Protein AF-A0A8T1UK34-F1 (afdb_monomer_lite)

Secondary structure (DSSP, 8-state):
-HHHHTTT-HHHHHHHHHHS---B-HHHHHHHHHTT-HHHHHHHHHTB-S---THHHHHHHHTT-HHHHHHHHTSHHHHHHHHHHHHHHHHHHHHHHHHHHHHHHHHHHHHHHHHHHHHHHHHSPPPPHHHHHHHHHHHHHHHHHHHHHHHHHHHHHHHHHHHHHHHHHHHHHHHHHHHHHHHHHHHHHHHHHHHHHHHHHHHHHHHHHTT--

InterPro domains:
  IPR002110 Ankyrin repeat [PF12796] (2-76)
  IPR052050 Secreted Effector and Ankyrin Repeat [PTHR46586] (2-82)

Structure (mmCIF, N/CA/C/O backbone):
data_AF-A0A8T1UK34-F1
#
_entry.id   AF-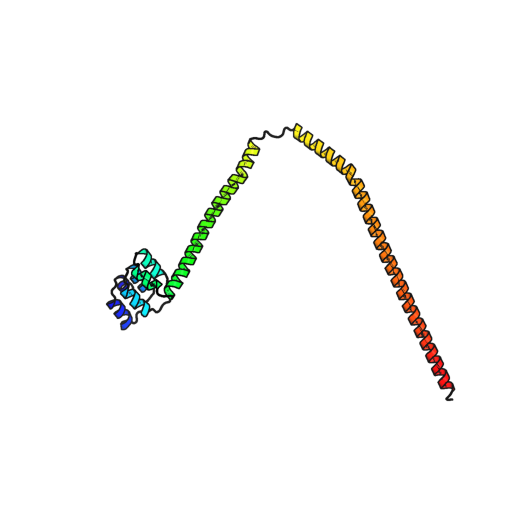A0A8T1UK34-F1
#
loop_
_atom_site.group_PDB
_atom_site.id
_atom_site.type_symbol
_atom_site.label_atom_id
_atom_site.label_alt_id
_atom_site.label_comp_id
_atom_site.label_asym_id
_atom_site.label_entity_id
_atom_site.label_seq_id
_atom_site.pdbx_PDB_ins_code
_atom_site.Cartn_x
_atom_site.Cartn_y
_atom_site.Cartn_z
_atom_site.occupancy
_atom_site.B_iso_or_equiv
_atom_site.auth_seq_id
_atom_site.auth_comp_id
_atom_site.auth_asym_id
_atom_site.auth_atom_id
_atom_site.pdbx_PDB_model_num
ATOM 1 N N . MET A 1 1 ? 25.641 -4.324 -22.854 1.00 88.38 1 MET A N 1
ATOM 2 C CA . MET A 1 1 ? 24.166 -4.358 -22.928 1.00 88.38 1 MET A CA 1
ATOM 3 C C . MET A 1 1 ? 23.498 -2.997 -22.712 1.00 88.38 1 MET A C 1
ATOM 5 O O . MET A 1 1 ? 22.991 -2.441 -23.675 1.00 88.38 1 MET A O 1
ATOM 9 N N . ILE A 1 2 ? 23.531 -2.425 -21.500 1.00 91.25 2 ILE A N 1
ATOM 10 C CA . ILE A 1 2 ? 22.705 -1.256 -21.112 1.00 91.25 2 ILE A CA 1
ATOM 11 C C . ILE A 1 2 ? 22.870 -0.046 -22.049 1.00 91.25 2 ILE A C 1
ATOM 13 O O . ILE A 1 2 ? 21.881 0.474 -22.548 1.00 91.25 2 ILE A O 1
ATOM 17 N N . ASN A 1 3 ? 24.107 0.360 -22.361 1.00 93.62 3 ASN A N 1
ATOM 18 C CA . ASN A 1 3 ? 24.359 1.500 -23.258 1.00 93.62 3 ASN A CA 1
ATOM 19 C C . ASN A 1 3 ? 23.855 1.275 -24.692 1.00 93.62 3 ASN A C 1
ATOM 21 O O . ASN A 1 3 ? 23.502 2.230 -25.371 1.00 93.62 3 ASN A O 1
ATOM 25 N N . ALA A 1 4 ? 23.857 0.031 -25.177 1.00 93.94 4 ALA A N 1
ATOM 26 C CA . ALA A 1 4 ? 23.310 -0.284 -26.496 1.00 93.94 4 ALA A CA 1
ATOM 27 C C . ALA A 1 4 ? 21.776 -0.249 -26.457 1.00 93.94 4 ALA A C 1
ATOM 29 O O . ALA A 1 4 ? 21.145 0.284 -27.368 1.00 93.94 4 ALA A O 1
ATOM 30 N N . ALA A 1 5 ? 21.194 -0.750 -25.364 1.00 93.94 5 ALA A N 1
ATOM 31 C CA . ALA A 1 5 ? 19.757 -0.769 -25.148 1.00 93.94 5 ALA A CA 1
ATOM 32 C C . ALA A 1 5 ? 19.165 0.646 -24.998 1.00 93.94 5 ALA A C 1
ATOM 34 O O . ALA A 1 5 ? 18.170 0.963 -25.644 1.00 93.94 5 ALA A O 1
ATOM 35 N N . SER A 1 6 ? 19.835 1.532 -24.254 1.00 94.62 6 SER A N 1
ATOM 36 C CA . SER A 1 6 ? 19.426 2.935 -24.075 1.00 94.62 6 SER A CA 1
ATOM 37 C C . SER A 1 6 ? 19.552 3.796 -25.332 1.00 94.62 6 SER A C 1
ATOM 39 O O . SER A 1 6 ? 18.983 4.879 -25.390 1.00 94.62 6 SER A O 1
ATOM 41 N N . LYS A 1 7 ? 20.314 3.339 -26.333 1.00 95.50 7 LYS A N 1
ATOM 42 C CA . LYS A 1 7 ? 20.451 4.000 -27.641 1.00 95.50 7 LYS A CA 1
ATOM 43 C C . LYS A 1 7 ? 19.588 3.371 -28.732 1.00 95.50 7 LYS A C 1
ATOM 45 O O . LYS A 1 7 ? 19.596 3.863 -29.857 1.00 95.50 7 LYS A O 1
ATOM 50 N N . GLY A 1 8 ? 18.879 2.283 -28.429 1.00 94.50 8 GLY A N 1
ATOM 51 C CA . GLY A 1 8 ? 18.012 1.612 -29.394 1.00 94.50 8 GLY A CA 1
ATOM 52 C C . GLY A 1 8 ? 18.764 0.761 -30.417 1.00 94.50 8 GLY A C 1
ATOM 53 O O . GLY A 1 8 ? 18.199 0.410 -31.450 1.00 94.50 8 GLY A O 1
ATOM 54 N N . TYR A 1 9 ? 20.032 0.426 -30.160 1.00 96.44 9 TYR A N 1
ATOM 55 C CA . TYR A 1 9 ? 20.862 -0.359 -31.075 1.00 96.44 9 TYR A CA 1
ATOM 56 C C . TYR A 1 9 ? 20.531 -1.851 -30.979 1.00 96.44 9 TYR A C 1
ATOM 58 O O . TYR A 1 9 ? 21.283 -2.629 -30.388 1.00 96.44 9 TYR A O 1
ATOM 66 N N . LEU A 1 10 ? 19.399 -2.240 -31.572 1.00 95.25 10 LEU A N 1
ATOM 67 C CA . LEU A 1 10 ? 18.898 -3.616 -31.579 1.00 95.25 10 LEU A CA 1
ATOM 68 C C . LEU A 1 10 ? 19.951 -4.613 -32.078 1.00 95.25 10 LEU A C 1
ATOM 70 O O . LEU A 1 10 ? 20.203 -5.599 -31.399 1.00 95.25 10 LEU A O 1
ATOM 74 N N . ASP A 1 11 ? 20.628 -4.321 -33.187 1.00 95.00 11 ASP A N 1
ATOM 75 C CA . ASP A 1 11 ? 21.623 -5.223 -33.786 1.00 95.00 11 ASP A CA 1
ATOM 76 C C . ASP A 1 11 ? 22.781 -5.531 -32.823 1.00 95.00 11 ASP A C 1
ATOM 78 O O . ASP A 1 11 ? 23.247 -6.665 -32.713 1.00 95.00 11 ASP A O 1
ATOM 82 N N . VAL A 1 12 ? 23.219 -4.521 -32.063 1.00 94.25 12 VAL A N 1
ATOM 83 C CA . VAL A 1 12 ? 24.270 -4.673 -31.048 1.00 94.25 12 VAL A CA 1
ATOM 84 C C . VAL A 1 12 ? 23.747 -5.477 -29.859 1.00 94.25 12 VAL A C 1
ATOM 86 O O . VAL A 1 12 ? 24.461 -6.327 -29.335 1.00 94.25 12 VAL A O 1
ATOM 89 N N . VAL A 1 13 ? 22.502 -5.243 -29.439 1.00 93.69 13 VAL A N 1
ATOM 90 C CA . VAL A 1 13 ? 21.855 -6.007 -28.363 1.00 93.69 13 VAL A CA 1
ATOM 91 C C . VAL A 1 13 ? 21.722 -7.487 -28.743 1.00 93.69 13 VAL A C 1
ATOM 93 O O . VAL A 1 13 ? 22.124 -8.345 -27.960 1.00 93.69 13 VAL A O 1
ATOM 96 N N . GLN A 1 14 ? 21.257 -7.790 -29.957 1.00 93.38 14 GLN A N 1
ATOM 97 C CA . GLN A 1 14 ? 21.158 -9.153 -30.490 1.00 93.38 14 GLN A CA 1
ATOM 98 C C . GLN A 1 14 ? 22.525 -9.836 -30.562 1.00 93.38 14 GLN A C 1
ATOM 100 O O . GLN A 1 14 ? 22.672 -10.991 -30.153 1.00 93.38 14 GLN A O 1
ATOM 105 N N . TYR A 1 15 ? 23.542 -9.110 -31.037 1.00 93.81 15 TYR A N 1
ATOM 106 C CA . TYR A 1 15 ? 24.905 -9.621 -31.107 1.00 93.81 15 TYR A CA 1
ATOM 107 C C . TYR A 1 15 ? 25.448 -9.985 -29.722 1.00 93.81 15 TYR A C 1
ATOM 109 O O . TYR A 1 15 ? 26.038 -11.054 -29.565 1.00 93.81 15 TYR A O 1
ATOM 117 N N . LEU A 1 16 ? 25.237 -9.124 -28.722 1.00 91.94 16 LEU A N 1
ATOM 118 C CA . LEU A 1 16 ? 25.704 -9.348 -27.353 1.00 91.94 16 LEU A CA 1
ATOM 119 C C . LEU A 1 16 ? 25.004 -10.538 -26.685 1.00 91.94 16 LEU A C 1
ATOM 121 O O . LEU A 1 16 ? 25.663 -11.305 -25.989 1.00 91.94 16 LEU A O 1
ATOM 125 N N . LEU A 1 17 ? 23.702 -10.713 -26.915 1.00 90.06 17 LEU A N 1
ATOM 126 C CA . LEU A 1 17 ? 22.961 -11.854 -26.374 1.00 90.06 17 LEU A CA 1
ATOM 127 C C . LEU A 1 17 ? 23.387 -13.173 -27.028 1.00 90.06 17 LEU A C 1
ATOM 129 O O . LEU A 1 17 ? 23.643 -14.153 -26.343 1.00 90.06 17 LEU A O 1
ATOM 133 N N . THR A 1 18 ? 23.513 -13.182 -28.356 1.00 89.62 18 THR A N 1
ATOM 134 C CA . THR A 1 18 ? 23.719 -14.422 -29.122 1.00 89.62 18 THR A CA 1
ATOM 135 C C . THR A 1 18 ? 25.182 -14.871 -29.151 1.00 89.62 18 THR A C 1
ATOM 137 O O . THR A 1 18 ? 25.459 -16.064 -29.110 1.00 89.62 18 THR A O 1
ATOM 140 N N . ASN A 1 19 ? 26.134 -13.935 -29.253 1.00 90.88 19 ASN A N 1
ATOM 141 C CA . ASN A 1 19 ? 27.550 -14.262 -29.483 1.00 90.88 19 ASN A CA 1
ATOM 142 C C . ASN A 1 19 ? 28.429 -14.107 -28.240 1.00 90.88 19 ASN A C 1
ATOM 144 O O . ASN A 1 19 ? 29.510 -14.688 -28.185 1.00 90.88 19 ASN A O 1
ATOM 148 N N . VAL A 1 20 ? 28.005 -13.289 -27.274 1.00 88.44 20 VAL A N 1
ATOM 149 C CA . VAL A 1 20 ? 28.777 -13.004 -26.052 1.00 88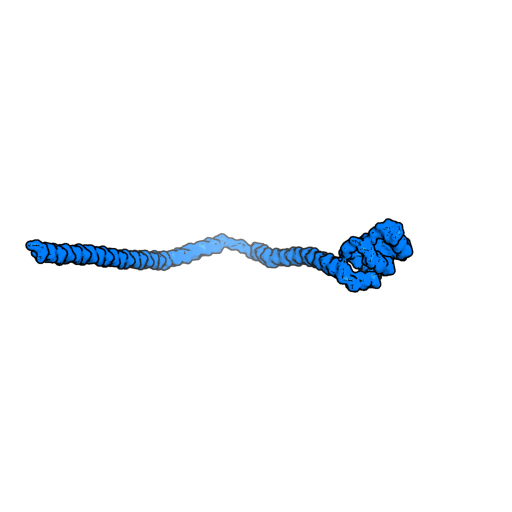.44 20 VAL A CA 1
ATOM 150 C C . VAL A 1 20 ? 28.157 -13.691 -24.828 1.00 88.44 20 VAL A C 1
ATOM 152 O O . VAL A 1 20 ? 28.757 -13.661 -23.759 1.00 88.44 20 VAL A O 1
ATOM 155 N N . ASP A 1 21 ? 26.989 -14.331 -24.988 1.00 84.56 21 ASP A N 1
ATOM 156 C CA . ASP A 1 21 ? 26.211 -14.958 -23.906 1.00 84.56 21 ASP A CA 1
ATOM 157 C C . ASP A 1 21 ? 25.956 -13.982 -22.741 1.00 84.56 21 ASP A C 1
ATOM 159 O O . ASP A 1 21 ? 25.942 -14.326 -21.558 1.00 84.56 21 ASP A O 1
ATOM 163 N N . GLN A 1 22 ? 25.821 -12.692 -23.073 1.00 86.44 22 GLN A N 1
ATOM 164 C CA . GLN A 1 22 ? 25.522 -11.671 -22.084 1.00 86.44 22 GLN A CA 1
ATOM 165 C C . GLN A 1 22 ? 24.042 -11.766 -21.710 1.00 86.44 22 GLN A C 1
ATOM 167 O O . GLN A 1 22 ? 23.180 -11.688 -22.577 1.00 86.44 22 GLN A O 1
ATOM 172 N N . GLN A 1 23 ? 23.740 -11.859 -20.417 1.00 86.12 23 GLN A N 1
ATOM 173 C CA . GLN A 1 23 ? 22.362 -11.938 -19.931 1.00 86.12 23 GLN A CA 1
ATOM 174 C C . GLN A 1 23 ? 21.581 -10.630 -20.138 1.00 86.12 23 GLN A C 1
ATOM 176 O O . GLN A 1 23 ? 22.129 -9.524 -20.023 1.00 86.12 23 GLN A O 1
ATOM 181 N N . ALA A 1 24 ? 20.282 -10.763 -20.418 1.00 87.44 24 ALA A N 1
ATOM 182 C CA . ALA A 1 24 ? 19.343 -9.650 -20.450 1.00 87.44 24 ALA A CA 1
ATOM 183 C C . ALA A 1 24 ? 18.893 -9.317 -19.021 1.00 87.44 24 ALA A C 1
ATOM 185 O O . ALA A 1 24 ? 18.113 -10.048 -18.412 1.00 87.44 24 ALA A O 1
ATOM 186 N N . THR A 1 25 ? 19.404 -8.201 -18.503 1.00 90.38 25 THR A N 1
ATOM 187 C CA . THR A 1 25 ? 19.080 -7.693 -17.167 1.00 90.38 25 THR A CA 1
ATOM 188 C C . THR A 1 25 ? 17.914 -6.711 -17.201 1.00 90.38 25 THR A C 1
ATOM 190 O O . THR A 1 25 ? 17.718 -5.994 -18.193 1.00 90.38 25 THR A O 1
ATOM 193 N N . ASN A 1 26 ? 17.196 -6.588 -16.084 1.00 90.75 26 ASN A N 1
ATOM 194 C CA . ASN A 1 26 ? 16.116 -5.607 -15.933 1.00 90.75 26 ASN A CA 1
ATOM 195 C C . ASN A 1 26 ? 16.593 -4.172 -16.175 1.00 90.75 26 ASN A C 1
ATOM 197 O O . ASN A 1 26 ? 15.890 -3.385 -16.803 1.00 90.75 26 ASN A O 1
ATOM 201 N N . ALA A 1 27 ? 17.830 -3.855 -15.782 1.00 91.06 27 ALA A N 1
ATOM 202 C CA . ALA A 1 27 ? 18.446 -2.552 -16.026 1.00 91.06 27 ALA A CA 1
ATOM 203 C C . ALA A 1 27 ? 18.598 -2.215 -17.523 1.00 91.06 27 ALA A C 1
ATOM 205 O O . ALA A 1 27 ? 18.553 -1.048 -17.908 1.00 91.06 27 ALA A O 1
ATOM 206 N N . ALA A 1 28 ? 18.802 -3.214 -18.389 1.00 93.00 28 ALA A N 1
ATOM 207 C CA . ALA A 1 28 ? 18.860 -2.987 -19.832 1.00 93.00 28 ALA A CA 1
ATOM 208 C C . ALA A 1 28 ? 17.463 -2.739 -20.419 1.00 93.00 28 ALA A C 1
ATOM 210 O O . ALA A 1 28 ? 17.312 -1.878 -21.287 1.00 93.00 28 ALA A O 1
ATOM 211 N N . ILE A 1 29 ? 16.452 -3.458 -19.920 1.00 93.19 29 ILE A N 1
ATOM 212 C CA . ILE A 1 29 ? 15.049 -3.276 -20.311 1.00 93.19 29 ILE A CA 1
ATOM 213 C C . ILE A 1 29 ? 14.552 -1.903 -19.860 1.00 93.19 29 ILE A C 1
ATOM 215 O O . ILE A 1 29 ? 13.995 -1.168 -20.673 1.00 93.19 29 ILE A O 1
ATOM 219 N N . SER A 1 30 ? 14.805 -1.519 -18.606 1.00 93.94 30 SER A N 1
ATOM 220 C CA . SER A 1 30 ? 14.393 -0.222 -18.070 1.00 93.94 30 SER A CA 1
ATOM 221 C C . SER A 1 30 ? 15.073 0.929 -18.802 1.00 93.94 30 SER A 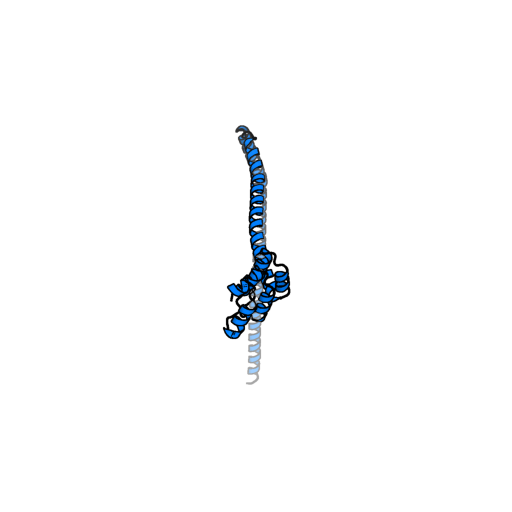C 1
ATOM 223 O O . SER A 1 30 ? 14.392 1.873 -19.181 1.00 93.94 30 SER A O 1
ATOM 225 N N . ALA A 1 31 ? 16.365 0.823 -19.125 1.00 94.50 31 ALA A N 1
ATOM 226 C CA . ALA A 1 31 ? 17.064 1.840 -19.909 1.00 94.50 31 ALA A CA 1
ATOM 227 C C . ALA A 1 31 ? 16.540 1.959 -21.356 1.00 94.50 31 ALA A C 1
ATOM 229 O O . ALA A 1 31 ? 16.496 3.060 -21.907 1.00 94.50 31 ALA A O 1
ATOM 230 N N . ALA A 1 32 ? 16.139 0.852 -21.990 1.00 95.44 32 ALA A N 1
ATOM 231 C CA . ALA A 1 32 ? 15.489 0.891 -23.302 1.00 95.44 32 ALA A CA 1
ATOM 232 C C . ALA A 1 32 ? 14.078 1.493 -23.221 1.00 95.44 32 ALA A C 1
ATOM 234 O O . ALA A 1 32 ? 13.697 2.279 -24.089 1.00 95.44 32 ALA A O 1
ATOM 235 N N . ALA A 1 33 ? 13.323 1.154 -22.173 1.00 95.50 33 ALA A N 1
ATOM 236 C CA . ALA A 1 33 ? 11.972 1.647 -21.940 1.00 95.50 33 ALA A CA 1
ATOM 237 C C . ALA A 1 33 ? 11.951 3.146 -21.602 1.00 95.50 33 ALA A C 1
ATOM 239 O O . ALA A 1 33 ? 11.155 3.894 -22.165 1.00 95.50 33 ALA A O 1
ATOM 240 N N . GLU A 1 34 ? 12.908 3.596 -20.788 1.00 96.00 34 GLU A N 1
ATOM 241 C CA . GLU A 1 34 ? 13.162 4.995 -20.436 1.00 96.00 34 GLU A CA 1
ATOM 242 C C . GLU A 1 34 ? 13.412 5.873 -21.672 1.00 96.00 34 GLU A C 1
ATOM 244 O O . GLU A 1 34 ? 13.061 7.045 -21.651 1.00 96.00 34 GLU A O 1
ATOM 249 N N . ASN A 1 35 ? 13.977 5.318 -22.750 1.00 95.56 35 ASN A N 1
ATOM 250 C CA . ASN A 1 35 ? 14.247 6.030 -24.008 1.00 95.56 35 ASN A CA 1
ATOM 251 C C . ASN A 1 35 ? 13.248 5.686 -25.135 1.00 95.56 35 ASN A C 1
ATOM 253 O O . ASN A 1 35 ? 13.439 6.087 -26.285 1.00 95.56 35 ASN A O 1
ATOM 257 N N . GLY A 1 36 ? 12.194 4.914 -24.844 1.00 95.12 36 GLY A N 1
ATOM 258 C CA . GLY A 1 36 ? 11.122 4.619 -25.799 1.00 95.12 36 GLY A CA 1
ATOM 259 C C . GLY A 1 36 ? 11.480 3.600 -26.887 1.00 95.12 36 GLY A C 1
ATOM 260 O O . GLY A 1 36 ? 10.802 3.515 -27.913 1.00 95.12 36 GLY A O 1
ATOM 261 N N . HIS A 1 37 ? 12.535 2.805 -26.702 1.00 96.62 37 HIS A N 1
ATOM 262 C CA . HIS A 1 37 ? 13.018 1.846 -27.698 1.00 96.62 37 HIS A CA 1
ATOM 263 C C . HIS A 1 37 ? 12.245 0.519 -27.666 1.00 96.62 37 HIS A C 1
ATOM 265 O O . HIS A 1 37 ? 12.779 -0.525 -27.288 1.00 96.62 37 HIS A O 1
ATOM 271 N N . LEU A 1 38 ? 10.990 0.543 -28.129 1.00 95.38 38 LEU A N 1
ATOM 272 C CA . LEU A 1 38 ? 10.068 -0.604 -28.111 1.00 95.38 38 LEU A CA 1
ATOM 273 C C . LEU A 1 38 ? 10.665 -1.903 -28.677 1.00 95.38 38 LEU A C 1
ATOM 275 O O . LEU A 1 38 ? 10.500 -2.962 -28.082 1.00 95.38 38 LEU A O 1
ATOM 279 N N . LEU A 1 39 ? 11.351 -1.845 -29.823 1.00 95.38 39 LEU A N 1
ATOM 280 C CA . LEU A 1 39 ? 11.901 -3.045 -30.472 1.00 95.38 39 LEU A CA 1
ATOM 281 C C . LEU A 1 39 ? 12.979 -3.728 -29.621 1.00 95.38 39 LEU A C 1
ATOM 283 O O . LEU A 1 39 ? 13.057 -4.953 -29.585 1.00 95.38 39 LEU A O 1
ATOM 287 N N . VAL A 1 40 ? 13.781 -2.935 -28.911 1.00 94.94 40 VAL A N 1
ATOM 288 C CA . VAL A 1 40 ? 14.789 -3.453 -27.985 1.00 94.94 40 VAL A CA 1
ATOM 289 C C . VAL A 1 40 ? 14.121 -4.044 -26.747 1.00 94.94 40 VAL A C 1
ATOM 291 O O . VAL A 1 40 ? 14.508 -5.125 -26.319 1.00 94.94 40 VAL A O 1
ATOM 294 N N . VAL A 1 41 ? 13.093 -3.378 -26.209 1.00 94.31 41 VAL A N 1
ATOM 295 C CA . VAL A 1 41 ? 12.311 -3.882 -25.068 1.00 94.31 41 VAL A CA 1
ATOM 296 C C . VAL A 1 41 ? 11.677 -5.236 -25.394 1.00 94.31 41 VAL A C 1
ATOM 298 O O . VAL A 1 41 ? 11.823 -6.163 -24.606 1.00 94.31 41 VAL A O 1
ATOM 301 N N . LYS A 1 42 ? 11.058 -5.384 -26.574 1.00 93.69 42 LYS A N 1
ATOM 302 C CA . LYS A 1 42 ? 10.489 -6.658 -27.051 1.00 93.69 42 LYS A CA 1
ATOM 303 C C . LYS A 1 42 ? 11.530 -7.772 -27.073 1.00 93.69 42 LYS A C 1
ATOM 305 O O . LYS A 1 42 ? 11.333 -8.820 -26.470 1.00 93.69 42 LYS A O 1
ATOM 310 N N . TYR A 1 43 ? 12.666 -7.509 -27.715 1.00 93.19 43 TYR A N 1
ATOM 311 C CA . TYR A 1 43 ? 13.717 -8.509 -27.860 1.00 93.19 43 TYR A CA 1
ATOM 312 C C . TYR A 1 43 ? 14.348 -8.909 -26.517 1.00 93.19 43 TYR A C 1
ATOM 314 O O . TYR A 1 43 ? 14.595 -10.088 -26.269 1.00 93.19 43 TYR A O 1
ATOM 322 N N . LEU A 1 44 ? 14.593 -7.942 -25.628 1.00 91.38 44 LEU A N 1
ATOM 323 C CA . LEU A 1 44 ? 15.131 -8.218 -24.295 1.00 91.38 44 LEU A CA 1
ATOM 324 C C . LEU A 1 44 ? 14.117 -8.934 -23.396 1.00 91.38 44 LEU A C 1
ATOM 326 O O . LEU A 1 44 ? 14.520 -9.782 -22.606 1.00 91.38 44 LEU A O 1
ATOM 330 N N . HIS A 1 45 ? 12.824 -8.626 -23.524 1.00 90.12 45 HIS A N 1
ATOM 331 C CA . HIS A 1 45 ? 11.762 -9.301 -22.782 1.00 90.12 45 HIS A CA 1
ATOM 332 C C . HIS A 1 45 ? 11.682 -10.795 -23.129 1.00 90.12 45 HIS A C 1
ATOM 334 O O . HIS A 1 45 ? 11.617 -11.630 -22.229 1.00 90.12 45 HIS A O 1
ATOM 340 N N . GLU A 1 46 ? 11.759 -11.136 -24.418 1.00 89.62 46 GLU A N 1
ATOM 341 C CA . GLU A 1 46 ? 11.735 -12.526 -24.901 1.00 89.62 46 GLU A CA 1
ATOM 342 C C . GLU A 1 46 ? 12.939 -13.354 -24.424 1.00 89.62 46 GLU A C 1
ATOM 344 O O . GLU A 1 46 ? 12.837 -14.570 -24.281 1.00 89.62 46 GLU A O 1
ATOM 349 N N . ASN A 1 47 ? 14.073 -12.703 -24.153 1.00 87.81 47 ASN A N 1
ATOM 350 C CA . ASN A 1 47 ? 15.334 -13.358 -23.798 1.00 87.81 47 ASN A CA 1
ATOM 351 C C . ASN A 1 47 ? 15.794 -13.042 -22.362 1.00 87.81 47 ASN A C 1
ATOM 353 O O . ASN A 1 47 ? 16.986 -13.107 -22.053 1.00 87.81 47 ASN A O 1
ATOM 357 N N . ARG A 1 48 ? 14.861 -12.657 -21.485 1.00 81.50 48 ARG A N 1
ATOM 358 C CA . ARG A 1 48 ? 15.147 -12.269 -20.096 1.00 81.50 48 ARG A CA 1
ATOM 359 C C . ARG A 1 48 ? 15.638 -13.444 -19.245 1.00 81.50 48 ARG A C 1
ATOM 361 O O . ARG A 1 48 ? 15.186 -14.576 -19.407 1.00 81.50 48 ARG A O 1
ATOM 368 N N . SER A 1 49 ? 16.498 -13.141 -18.274 1.00 75.25 49 SER A N 1
ATOM 369 C CA . SER A 1 49 ? 16.956 -14.091 -17.246 1.00 75.25 49 SER A CA 1
ATOM 370 C C . SER A 1 49 ? 16.474 -13.753 -15.829 1.00 75.25 49 SER A C 1
ATOM 372 O O . SER A 1 49 ? 16.608 -14.577 -14.928 1.00 75.25 49 SER A O 1
ATOM 374 N N . GLU A 1 50 ? 15.928 -12.553 -15.621 1.00 82.94 50 GLU A N 1
ATOM 375 C CA . GLU A 1 50 ? 15.524 -12.010 -14.317 1.00 82.94 50 GLU A CA 1
ATOM 376 C C . GLU A 1 50 ? 13.989 -11.860 -14.214 1.00 82.94 50 GLU A C 1
ATOM 378 O O . GLU A 1 50 ? 13.309 -11.745 -15.241 1.00 82.94 50 GLU A O 1
ATOM 383 N N . PRO A 1 51 ? 13.418 -11.883 -12.990 1.00 82.12 51 PRO A N 1
ATOM 384 C CA . PRO A 1 51 ? 11.993 -11.622 -12.770 1.00 82.12 51 PRO A CA 1
ATOM 385 C C . PRO A 1 51 ? 11.619 -10.179 -13.140 1.00 82.12 51 PRO A C 1
ATOM 387 O O . PRO A 1 51 ? 12.464 -9.292 -13.082 1.00 82.12 51 PRO A O 1
ATOM 390 N N . CYS A 1 52 ? 10.353 -9.926 -13.489 1.00 83.25 52 CYS A N 1
ATOM 391 C CA . CYS A 1 52 ? 9.904 -8.586 -13.884 1.00 83.25 52 CYS A CA 1
ATOM 392 C C . CYS A 1 52 ? 10.025 -7.563 -12.762 1.00 83.25 52 CYS A C 1
ATOM 394 O O . CYS A 1 52 ? 9.640 -7.821 -11.625 1.00 83.25 52 CYS A O 1
ATOM 396 N N . GLU A 1 53 ? 10.471 -6.367 -13.131 1.00 87.19 53 GLU A N 1
ATOM 397 C CA . GLU A 1 53 ? 10.568 -5.221 -12.238 1.00 87.19 53 GLU A CA 1
ATOM 398 C C . GLU A 1 53 ? 9.708 -4.065 -12.778 1.00 87.19 53 GLU A C 1
ATOM 400 O O . GLU A 1 53 ? 9.721 -3.807 -13.990 1.00 87.19 53 GLU A O 1
ATOM 405 N N . PRO A 1 54 ? 8.961 -3.350 -11.915 1.00 89.38 54 PRO A N 1
ATOM 406 C CA . PRO A 1 54 ? 8.054 -2.286 -12.347 1.00 89.38 54 PRO A CA 1
ATOM 407 C C . PRO A 1 54 ? 8.784 -1.017 -12.815 1.00 89.38 54 PRO A C 1
ATOM 409 O O . PRO A 1 54 ? 8.179 -0.171 -13.473 1.00 89.38 54 PRO A O 1
ATOM 412 N N . ASP A 1 55 ? 10.087 -0.894 -12.535 1.00 90.94 55 ASP A N 1
ATOM 413 C CA . ASP A 1 55 ? 10.914 0.276 -12.867 1.00 90.94 55 ASP A CA 1
ATOM 414 C C . ASP A 1 55 ? 10.898 0.600 -14.374 1.00 90.94 55 ASP A C 1
ATOM 416 O O . ASP A 1 55 ? 10.874 1.763 -14.770 1.00 90.94 55 ASP A O 1
ATOM 420 N N . ALA A 1 56 ? 10.816 -0.419 -15.239 1.00 91.50 56 ALA A N 1
ATOM 421 C CA . ALA A 1 56 ? 10.713 -0.214 -16.685 1.00 91.50 56 ALA A CA 1
ATOM 422 C C . ALA A 1 56 ? 9.426 0.529 -17.095 1.00 91.50 56 ALA A C 1
ATOM 424 O O . ALA A 1 56 ? 9.485 1.402 -17.963 1.00 91.50 56 ALA A O 1
ATOM 425 N N . ILE A 1 57 ? 8.288 0.225 -16.456 1.00 93.31 57 ILE A N 1
ATOM 426 C CA . ILE A 1 57 ? 7.016 0.926 -16.693 1.00 93.31 57 ILE A CA 1
ATOM 427 C C . ILE A 1 57 ? 7.104 2.349 -16.148 1.00 93.31 57 ILE A C 1
ATOM 429 O O . ILE A 1 57 ? 6.797 3.293 -16.871 1.00 93.31 57 ILE A O 1
ATOM 433 N N . ILE A 1 58 ? 7.568 2.506 -14.904 1.00 92.25 58 ILE A N 1
ATOM 434 C CA . ILE A 1 58 ? 7.639 3.806 -14.221 1.00 92.25 58 ILE A CA 1
ATOM 435 C C . ILE A 1 58 ? 8.498 4.792 -15.022 1.00 92.25 58 ILE A C 1
ATOM 437 O O . ILE A 1 58 ? 8.085 5.927 -15.255 1.00 92.25 58 ILE A O 1
ATOM 441 N N . ARG A 1 59 ? 9.673 4.367 -15.498 1.00 92.94 59 ARG A N 1
ATOM 442 C CA . ARG A 1 59 ? 10.563 5.226 -16.294 1.00 92.94 59 ARG A CA 1
ATOM 443 C C . ARG A 1 59 ? 10.007 5.550 -17.676 1.00 92.94 59 ARG A C 1
ATOM 445 O O . ARG A 1 59 ? 10.141 6.682 -18.137 1.00 92.94 59 ARG A O 1
ATOM 452 N N . ALA A 1 60 ? 9.377 4.579 -18.337 1.00 94.81 60 ALA A N 1
ATOM 453 C CA . ALA A 1 60 ? 8.717 4.822 -19.617 1.00 94.81 60 ALA A CA 1
ATOM 454 C C . ALA A 1 60 ? 7.551 5.814 -19.466 1.00 94.81 60 ALA A C 1
ATOM 456 O O . ALA A 1 60 ? 7.387 6.695 -20.308 1.00 94.81 60 ALA A O 1
ATOM 457 N N . GLU A 1 61 ? 6.784 5.716 -18.379 1.00 94.00 61 GLU A N 1
ATOM 458 C CA . GLU A 1 61 ? 5.691 6.632 -18.048 1.00 94.00 61 GLU A CA 1
ATOM 459 C C . GLU A 1 61 ? 6.211 8.049 -17.758 1.00 94.00 61 GLU A C 1
ATOM 461 O O . GLU A 1 61 ? 5.724 9.013 -18.349 1.00 94.00 61 GLU A O 1
ATOM 466 N N . GLN A 1 62 ? 7.256 8.180 -16.931 1.00 93.69 62 GLN A N 1
ATOM 467 C CA . GLN A 1 62 ? 7.885 9.467 -16.597 1.00 93.69 62 GLN A CA 1
ATOM 468 C C . GLN A 1 62 ? 8.408 10.219 -17.829 1.00 93.69 62 GLN A C 1
ATOM 470 O O . GLN A 1 62 ? 8.321 11.447 -17.878 1.00 93.69 62 GLN A O 1
ATOM 475 N N . ASN A 1 63 ? 8.902 9.492 -18.833 1.00 94.38 63 ASN A N 1
ATOM 476 C CA . ASN A 1 63 ? 9.406 10.067 -20.082 1.00 94.38 63 ASN A CA 1
ATOM 477 C C . ASN A 1 63 ? 8.356 10.134 -21.207 1.00 94.38 63 ASN A C 1
ATOM 479 O O . ASN A 1 63 ? 8.666 10.567 -22.317 1.00 94.38 63 ASN A O 1
ATOM 483 N N . GLY A 1 64 ? 7.101 9.756 -20.937 1.00 94.38 64 GLY A N 1
ATOM 484 C CA . GLY A 1 64 ? 5.988 9.886 -21.883 1.00 94.38 64 GLY A CA 1
ATOM 485 C C . GLY A 1 64 ? 5.997 8.867 -23.028 1.00 94.38 64 GLY A C 1
ATOM 486 O O . GLY A 1 64 ? 5.421 9.112 -24.089 1.00 94.38 64 GLY A O 1
ATOM 487 N N . HIS A 1 65 ? 6.644 7.716 -22.848 1.00 96.25 65 HIS A N 1
ATOM 488 C CA . HIS A 1 65 ? 6.726 6.650 -23.846 1.00 96.25 65 HIS A CA 1
ATOM 489 C C . HIS A 1 65 ? 5.536 5.684 -23.756 1.00 96.25 65 HIS A C 1
ATOM 491 O O . HIS A 1 65 ? 5.698 4.490 -23.502 1.00 96.25 65 HIS A O 1
ATOM 497 N N . SER A 1 66 ? 4.330 6.194 -24.024 1.00 93.94 66 SER A N 1
ATOM 498 C CA . SER A 1 66 ? 3.064 5.461 -23.854 1.00 93.94 66 SER A CA 1
ATOM 499 C C . SER A 1 66 ? 3.003 4.130 -24.608 1.00 93.94 66 SER A C 1
ATOM 501 O O . SER A 1 66 ? 2.443 3.172 -24.097 1.00 93.94 66 SER A O 1
ATOM 503 N N . VAL A 1 67 ? 3.623 4.041 -25.791 1.00 95.88 67 VAL A N 1
ATOM 504 C CA . VAL A 1 67 ? 3.641 2.806 -26.602 1.00 95.88 67 VAL A CA 1
ATOM 505 C C . VAL A 1 67 ? 4.427 1.685 -25.913 1.00 95.88 67 VAL A C 1
ATOM 507 O O . VAL A 1 67 ? 4.079 0.513 -26.021 1.00 95.88 67 VAL A O 1
ATOM 510 N N . VAL A 1 68 ? 5.501 2.031 -25.198 1.00 94.50 68 VAL A N 1
ATOM 511 C CA . VAL A 1 68 ? 6.272 1.048 -24.427 1.00 94.50 68 VAL A CA 1
ATOM 512 C C . VAL A 1 68 ? 5.515 0.655 -23.165 1.00 94.50 68 VAL A C 1
ATOM 514 O O . VAL A 1 68 ? 5.480 -0.524 -22.831 1.00 94.50 68 VAL A O 1
ATOM 517 N N . VAL A 1 69 ? 4.880 1.621 -22.499 1.00 94.44 69 VAL A N 1
ATOM 518 C CA . VAL A 1 69 ? 4.037 1.366 -21.323 1.00 94.44 69 VAL A CA 1
ATOM 519 C C . VAL A 1 69 ? 2.894 0.413 -21.669 1.00 94.44 69 VAL A C 1
ATOM 521 O O . VAL A 1 69 ? 2.701 -0.569 -20.962 1.00 94.44 69 VAL A O 1
ATOM 524 N N . GLU A 1 70 ? 2.186 0.653 -22.773 1.00 94.69 70 GLU A N 1
ATOM 525 C CA . GLU A 1 70 ? 1.101 -0.211 -23.249 1.00 94.69 70 GLU A CA 1
ATOM 526 C C . GLU A 1 70 ? 1.600 -1.638 -23.495 1.00 94.69 70 GLU A C 1
ATOM 528 O O . GLU A 1 70 ? 1.054 -2.581 -22.931 1.00 94.69 70 GLU A O 1
ATOM 533 N N . PHE A 1 71 ? 2.715 -1.791 -24.217 1.00 94.50 71 PHE A N 1
ATOM 534 C CA . PHE A 1 71 ? 3.329 -3.099 -24.447 1.00 94.50 71 PHE A CA 1
ATOM 535 C C . PHE A 1 71 ? 3.725 -3.820 -23.147 1.00 94.50 71 PHE A C 1
ATOM 537 O O . PHE A 1 71 ? 3.530 -5.028 -23.018 1.00 94.50 71 PHE A O 1
ATOM 544 N N . LEU A 1 72 ? 4.296 -3.106 -22.173 1.00 91.88 72 LEU A N 1
ATOM 545 C CA . LEU A 1 72 ? 4.680 -3.705 -20.894 1.00 91.88 72 LEU A CA 1
ATOM 546 C C . LEU A 1 72 ? 3.444 -4.097 -20.069 1.00 91.88 72 LEU A C 1
ATOM 548 O O . LEU A 1 72 ? 3.431 -5.178 -19.494 1.00 91.88 72 LEU A O 1
ATOM 552 N N . LEU A 1 73 ? 2.390 -3.276 -20.053 1.00 92.19 73 LEU A N 1
ATOM 553 C CA . LEU A 1 73 ? 1.147 -3.553 -19.321 1.00 92.19 73 LEU A CA 1
ATOM 554 C C . LEU A 1 73 ? 0.291 -4.665 -19.946 1.00 92.19 73 LEU A C 1
ATOM 556 O O . LEU A 1 73 ? -0.501 -5.283 -19.233 1.00 92.19 73 LEU A O 1
ATOM 560 N N . GLU A 1 74 ? 0.453 -4.952 -21.242 1.00 92.88 74 GLU A N 1
ATOM 561 C CA . GLU A 1 74 ? -0.144 -6.133 -21.888 1.00 92.88 74 GLU A CA 1
ATOM 562 C C . GLU A 1 74 ? 0.349 -7.450 -21.263 1.00 92.88 74 GLU A C 1
ATOM 564 O O . GLU A 1 74 ? -0.356 -8.460 -21.309 1.00 92.88 74 GLU A O 1
ATOM 569 N N . HIS A 1 75 ? 1.537 -7.451 -20.653 1.00 90.38 75 HIS A N 1
ATOM 570 C CA . HIS A 1 75 ? 2.128 -8.634 -20.039 1.00 90.38 75 HIS A CA 1
ATOM 571 C C . HIS A 1 75 ? 1.776 -8.710 -18.550 1.00 90.38 75 HIS A C 1
ATOM 573 O O . HIS A 1 75 ? 2.040 -7.790 -17.772 1.00 90.38 75 HIS A O 1
ATOM 579 N N . GLU A 1 76 ? 1.217 -9.851 -18.136 1.00 87.88 76 GLU A N 1
ATOM 580 C CA . GLU A 1 76 ? 0.731 -10.062 -16.767 1.00 87.88 76 GLU A CA 1
ATOM 581 C C . GLU A 1 76 ? 1.832 -9.876 -15.713 1.00 87.88 76 GLU A C 1
ATOM 583 O O . GLU A 1 76 ? 1.589 -9.236 -14.692 1.00 87.88 76 GLU A O 1
ATOM 588 N N . ASP A 1 77 ? 3.054 -10.338 -15.992 1.00 87.50 77 ASP A N 1
ATOM 589 C CA . ASP A 1 77 ? 4.183 -10.239 -15.060 1.00 87.50 77 ASP A CA 1
ATOM 590 C C . ASP A 1 77 ? 4.526 -8.786 -14.688 1.00 87.50 77 ASP A C 1
ATOM 592 O O . ASP A 1 77 ? 4.760 -8.472 -13.521 1.00 87.50 77 ASP A O 1
ATOM 596 N N . TYR A 1 78 ? 4.556 -7.887 -15.677 1.00 87.88 78 TYR A N 1
ATOM 597 C CA . TYR A 1 78 ? 4.850 -6.472 -15.449 1.00 87.88 78 TYR A CA 1
ATOM 598 C C . TYR A 1 78 ? 3.671 -5.755 -14.797 1.00 87.88 78 TYR A C 1
ATOM 600 O O . TYR A 1 78 ? 3.879 -4.901 -13.935 1.00 87.88 78 TYR A O 1
ATOM 608 N N . ARG 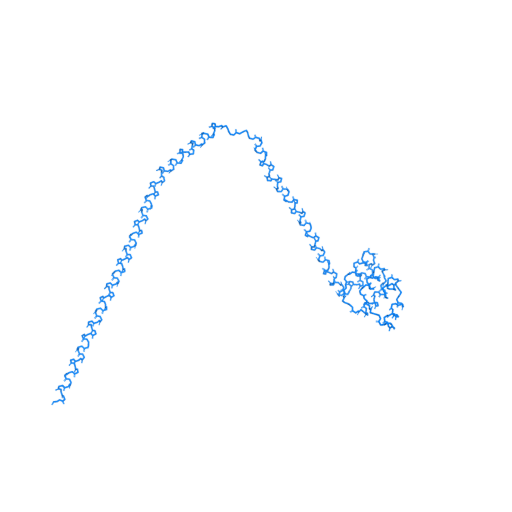A 1 79 ? 2.437 -6.115 -15.172 1.00 89.44 79 ARG A N 1
ATOM 609 C CA . ARG A 1 79 ? 1.225 -5.546 -14.581 1.00 89.44 79 ARG A CA 1
ATOM 610 C C . ARG A 1 79 ? 1.126 -5.862 -13.089 1.00 89.44 79 ARG A C 1
ATOM 612 O O . ARG A 1 79 ? 0.896 -4.949 -12.305 1.00 89.44 79 ARG A O 1
ATOM 619 N N . LEU A 1 80 ? 1.351 -7.116 -12.692 1.00 89.69 80 LEU A N 1
ATOM 620 C CA . LEU A 1 80 ? 1.326 -7.521 -11.282 1.00 89.69 80 LEU A CA 1
ATOM 621 C C . LEU A 1 80 ? 2.418 -6.819 -10.468 1.00 89.69 80 LEU A C 1
ATOM 623 O O . LEU A 1 80 ? 2.130 -6.282 -9.400 1.00 89.69 80 LEU A O 1
ATOM 627 N N . ALA A 1 81 ? 3.641 -6.751 -11.000 1.00 87.62 81 ALA A N 1
ATOM 628 C CA . ALA A 1 81 ? 4.744 -6.055 -10.342 1.00 87.62 81 ALA A CA 1
ATOM 629 C C . ALA A 1 81 ? 4.472 -4.543 -10.181 1.00 87.62 81 ALA A C 1
ATOM 631 O O . ALA A 1 81 ? 4.835 -3.942 -9.170 1.00 87.62 81 ALA A O 1
ATOM 632 N N . TYR A 1 82 ? 3.803 -3.919 -11.158 1.00 87.62 82 TYR A N 1
ATOM 633 C CA . TYR A 1 82 ? 3.406 -2.509 -11.103 1.00 87.62 82 TYR A CA 1
ATOM 634 C C . TYR A 1 82 ? 2.244 -2.257 -10.127 1.00 87.62 82 TYR A C 1
ATOM 636 O O . TYR A 1 82 ? 2.274 -1.294 -9.357 1.00 87.62 82 TYR A O 1
ATOM 644 N N . GLU A 1 83 ? 1.226 -3.120 -10.112 1.00 87.56 83 GLU A N 1
ATOM 645 C CA . GLU A 1 83 ? 0.102 -3.041 -9.168 1.00 87.56 83 GLU A CA 1
ATOM 646 C C . GLU A 1 83 ? 0.571 -3.204 -7.710 1.00 87.56 83 GLU A C 1
ATOM 648 O O . GLU A 1 83 ? 0.116 -2.474 -6.826 1.00 87.56 83 GLU A O 1
ATOM 653 N N . GLU A 1 84 ? 1.525 -4.102 -7.452 1.00 88.12 84 GLU A N 1
ATOM 654 C CA . GLU A 1 84 ? 2.117 -4.282 -6.124 1.00 88.12 84 GLU A CA 1
ATOM 655 C C . GLU A 1 84 ? 2.832 -3.008 -5.642 1.00 88.12 84 GLU A C 1
ATOM 657 O O . GLU A 1 84 ? 2.525 -2.493 -4.561 1.00 88.12 84 GLU A O 1
ATOM 662 N N . GLU A 1 85 ? 3.713 -2.435 -6.464 1.00 86.25 85 GLU A N 1
ATOM 663 C CA . GLU A 1 85 ? 4.474 -1.229 -6.112 1.00 86.25 85 GLU A CA 1
ATOM 664 C C . GLU A 1 85 ? 3.561 -0.004 -5.928 1.00 86.25 85 GLU A C 1
ATOM 666 O O . GLU A 1 85 ? 3.671 0.742 -4.949 1.00 86.25 85 GLU A O 1
ATOM 671 N N . THR A 1 86 ? 2.581 0.181 -6.817 1.00 84.19 86 THR A N 1
ATOM 672 C CA . THR A 1 86 ? 1.611 1.282 -6.702 1.00 84.19 86 THR A CA 1
ATOM 673 C C . THR A 1 86 ? 0.716 1.145 -5.472 1.00 84.19 86 THR A C 1
ATOM 675 O O . THR A 1 86 ? 0.397 2.153 -4.835 1.00 84.19 86 THR A O 1
ATOM 678 N N . SER A 1 87 ? 0.348 -0.079 -5.076 1.00 84.88 87 SER A N 1
ATOM 679 C CA . SER A 1 87 ? -0.430 -0.320 -3.855 1.00 84.88 87 SER A CA 1
ATOM 680 C C . SER A 1 87 ? 0.331 0.103 -2.593 1.00 84.88 87 SER A C 1
ATOM 682 O O . SER A 1 87 ? -0.250 0.720 -1.692 1.00 84.88 87 SER A O 1
ATOM 684 N N . LYS A 1 88 ? 1.644 -0.149 -2.563 1.00 84.94 88 LYS A N 1
ATOM 685 C CA . LYS A 1 88 ? 2.539 0.230 -1.469 1.00 84.94 88 LYS A CA 1
ATOM 686 C C . LYS A 1 88 ? 2.691 1.747 -1.376 1.00 84.94 88 LYS A C 1
ATOM 688 O O . LYS A 1 88 ? 2.463 2.320 -0.310 1.00 84.94 88 LYS A O 1
ATOM 693 N N . LEU A 1 89 ? 2.953 2.410 -2.503 1.00 78.81 89 LEU A N 1
ATOM 694 C CA . LEU A 1 89 ? 3.030 3.873 -2.577 1.00 78.81 89 LEU A CA 1
ATOM 695 C C . LEU A 1 89 ? 1.707 4.544 -2.168 1.00 78.81 89 LEU A C 1
ATOM 697 O O . LEU A 1 89 ? 1.701 5.541 -1.441 1.00 78.81 89 LEU A O 1
ATOM 701 N N . LEU A 1 90 ? 0.566 3.978 -2.576 1.00 81.69 90 LEU A N 1
ATOM 702 C CA . LEU A 1 90 ? -0.756 4.470 -2.187 1.00 81.69 90 LEU A CA 1
ATOM 703 C C . LEU A 1 90 ? -1.014 4.300 -0.679 1.00 81.69 90 LEU A C 1
ATOM 705 O O . LEU A 1 90 ? -1.638 5.168 -0.061 1.00 81.69 90 LEU A O 1
ATOM 709 N N . ALA A 1 91 ? -0.537 3.210 -0.074 1.00 78.31 91 ALA A N 1
ATOM 710 C CA . ALA A 1 91 ? -0.636 2.979 1.365 1.00 78.31 91 ALA A CA 1
ATOM 711 C C . ALA A 1 91 ? 0.213 3.982 2.167 1.00 78.31 91 ALA A C 1
ATOM 713 O O . ALA A 1 91 ? -0.281 4.580 3.129 1.00 78.31 91 ALA A O 1
ATOM 714 N N . GLU A 1 92 ? 1.449 4.234 1.735 1.00 78.69 92 GLU A N 1
ATOM 715 C CA . GLU A 1 92 ? 2.354 5.205 2.360 1.00 78.69 92 GLU A CA 1
ATOM 716 C C . GLU A 1 92 ? 1.817 6.643 2.247 1.00 78.69 92 GLU A C 1
ATOM 718 O O . GLU A 1 92 ? 1.774 7.385 3.235 1.00 78.69 92 GLU A O 1
ATOM 723 N N . GLY A 1 93 ? 1.301 7.024 1.072 1.00 75.06 93 GLY A N 1
ATOM 724 C CA . GLY A 1 93 ? 0.685 8.335 0.852 1.00 75.06 93 GLY A CA 1
ATOM 725 C C . GLY A 1 93 ? -0.555 8.577 1.722 1.00 75.06 93 GLY A C 1
ATOM 726 O O . GLY A 1 93 ? -0.745 9.675 2.258 1.00 75.06 93 GLY A O 1
ATOM 727 N N . ARG A 1 94 ? -1.386 7.544 1.933 1.00 70.44 94 ARG A N 1
ATOM 728 C CA . ARG A 1 94 ? -2.557 7.615 2.826 1.00 70.44 94 ARG A CA 1
ATOM 729 C C . ARG A 1 94 ? -2.157 7.815 4.286 1.00 70.44 94 ARG A C 1
ATOM 731 O O . ARG A 1 94 ? -2.785 8.632 4.955 1.00 70.44 94 ARG A O 1
ATOM 738 N N . ALA A 1 95 ? -1.106 7.152 4.768 1.00 71.31 95 ALA A N 1
ATOM 739 C CA . ALA A 1 95 ? -0.650 7.280 6.154 1.00 71.31 95 ALA A CA 1
ATOM 740 C C . ALA A 1 95 ? -0.225 8.722 6.507 1.00 71.31 95 ALA A C 1
ATOM 742 O O . ALA A 1 95 ? -0.601 9.262 7.555 1.00 71.31 95 ALA A O 1
ATOM 743 N N . ALA A 1 96 ? 0.485 9.391 5.593 1.00 75.69 96 ALA A N 1
ATOM 744 C CA . ALA A 1 96 ? 0.891 10.787 5.763 1.00 75.69 96 ALA A CA 1
ATOM 745 C C . ALA A 1 96 ? -0.311 11.752 5.785 1.00 75.69 96 ALA A C 1
ATOM 747 O O . ALA A 1 96 ? -0.334 12.718 6.556 1.00 75.69 96 ALA A O 1
ATOM 748 N N . LEU A 1 97 ? -1.332 11.486 4.964 1.00 70.94 97 LEU A N 1
ATOM 749 C CA . LEU A 1 97 ? -2.577 12.256 4.961 1.00 70.94 97 LEU A CA 1
ATOM 750 C C . LEU A 1 97 ? -3.380 12.030 6.243 1.00 70.94 97 LEU A C 1
ATOM 752 O O . LEU A 1 97 ? -3.832 13.003 6.845 1.00 70.94 97 LEU A O 1
ATOM 756 N N . THR A 1 98 ? -3.497 10.786 6.717 1.00 75.94 98 THR A N 1
ATOM 757 C CA . THR A 1 98 ? -4.200 10.496 7.972 1.00 75.94 98 THR A CA 1
ATOM 758 C C . THR A 1 98 ? -3.536 11.192 9.151 1.00 75.94 98 THR A C 1
ATOM 760 O O . THR A 1 98 ? -4.235 11.806 9.948 1.00 75.94 98 THR A O 1
ATOM 763 N N . GLN A 1 99 ? -2.201 11.212 9.227 1.00 84.38 99 GLN A N 1
ATOM 764 C CA . GLN A 1 99 ? -1.487 11.906 10.302 1.00 84.38 99 GLN A CA 1
ATOM 765 C C . GLN A 1 99 ? -1.794 13.410 10.317 1.00 84.38 99 GLN A C 1
ATOM 767 O O . GLN A 1 99 ? -2.072 13.976 11.375 1.00 84.38 99 GLN A O 1
ATOM 772 N N . LYS A 1 100 ? -1.792 14.062 9.147 1.00 83.50 100 LYS A N 1
ATOM 773 C CA . LYS A 1 100 ? -2.116 15.492 9.030 1.00 83.50 100 LYS A CA 1
ATOM 774 C C . LYS A 1 100 ? -3.578 15.782 9.371 1.00 83.50 100 LYS A C 1
ATOM 776 O O . LYS A 1 100 ? -3.850 16.766 10.054 1.00 83.50 100 LYS A O 1
ATOM 781 N N . VAL A 1 101 ? -4.509 14.926 8.948 1.00 88.00 101 VAL A N 1
ATOM 782 C CA . VAL A 1 101 ? -5.940 15.055 9.271 1.00 88.00 101 VAL A CA 1
ATOM 783 C C . VAL A 1 101 ? -6.181 14.861 10.766 1.00 88.00 101 VAL A C 1
ATOM 785 O O . VAL A 1 101 ? -6.858 15.686 11.372 1.00 88.00 101 VAL A O 1
ATOM 788 N N . TYR A 1 102 ? -5.575 13.846 11.389 1.00 85.12 102 TYR A N 1
ATOM 789 C CA . TYR A 1 102 ? -5.639 13.653 12.839 1.00 85.12 102 TYR A CA 1
ATOM 790 C C . TYR A 1 102 ? -5.032 14.833 13.595 1.00 85.12 102 TYR A C 1
ATOM 792 O O . TYR A 1 102 ? -5.616 15.277 14.579 1.00 85.12 102 TYR A O 1
ATOM 800 N N . HIS A 1 103 ? -3.910 15.388 13.126 1.00 88.88 103 HIS A N 1
ATOM 801 C CA . HIS A 1 103 ? -3.310 16.575 13.732 1.00 88.88 103 HIS A CA 1
ATOM 802 C C . HIS A 1 103 ? -4.235 17.797 13.626 1.00 88.88 103 HIS A C 1
ATOM 804 O O . HIS A 1 103 ? -4.444 18.499 14.611 1.00 88.88 103 HIS A O 1
ATOM 810 N N . LEU A 1 104 ? -4.838 18.042 12.459 1.00 88.12 104 LEU A N 1
ATOM 811 C CA . LEU A 1 104 ? -5.821 19.116 12.273 1.00 88.12 104 LEU A CA 1
ATOM 812 C C . LEU A 1 104 ? -7.052 18.923 13.165 1.00 88.12 104 LEU A C 1
ATOM 814 O O . LEU A 1 104 ? -7.504 19.869 13.807 1.00 88.12 104 LEU A O 1
ATOM 818 N N . PHE A 1 105 ? -7.562 17.697 13.248 1.00 91.44 105 PHE A N 1
ATOM 819 C CA . PHE A 1 105 ? -8.709 17.354 14.081 1.00 91.44 105 PHE A CA 1
ATOM 820 C C . PHE A 1 105 ? -8.397 17.511 15.575 1.00 91.44 105 PHE A C 1
ATOM 822 O O . PHE A 1 105 ? -9.207 18.049 16.323 1.00 91.44 105 PHE A O 1
ATOM 829 N N . TRP A 1 106 ? -7.201 17.108 16.012 1.00 89.56 106 TRP A N 1
ATOM 830 C CA . TRP A 1 106 ? -6.729 17.268 17.387 1.00 89.56 106 TRP A CA 1
ATOM 831 C C . TRP A 1 106 ? -6.547 18.741 17.770 1.00 89.56 106 TRP A C 1
ATOM 833 O O . TRP A 1 106 ? -6.987 19.152 18.843 1.00 89.56 106 TRP A O 1
ATOM 843 N N . VAL A 1 107 ? -5.977 19.560 16.879 1.00 89.69 107 VAL A N 1
ATOM 844 C CA . VAL A 1 107 ? -5.867 21.013 17.086 1.00 89.69 107 VAL A CA 1
ATOM 845 C C . VAL A 1 107 ? -7.254 21.652 17.168 1.00 89.69 107 VAL A C 1
ATOM 847 O O . VAL A 1 107 ? -7.512 22.424 18.090 1.00 89.69 107 VAL A O 1
ATOM 850 N N . ALA A 1 108 ? -8.175 21.297 16.268 1.00 90.12 108 ALA A N 1
ATOM 851 C CA . ALA A 1 108 ? -9.554 21.781 16.315 1.00 90.12 108 ALA A CA 1
ATOM 852 C C . ALA A 1 108 ? -10.256 21.373 17.619 1.00 90.12 108 ALA A C 1
ATOM 854 O O . ALA A 1 108 ? -10.906 22.197 18.256 1.00 90.12 108 ALA A O 1
ATOM 855 N N . PHE A 1 109 ? -10.070 20.130 18.063 1.00 88.56 109 PHE A N 1
ATOM 856 C CA . PHE A 1 109 ? -10.595 19.626 19.327 1.00 88.56 109 PHE A CA 1
ATOM 857 C C . PHE A 1 109 ? -10.030 20.376 20.539 1.00 88.56 109 PHE A C 1
ATOM 859 O O . PHE A 1 109 ? -10.791 20.726 21.436 1.00 88.56 109 PHE A O 1
ATOM 866 N N . LEU A 1 110 ? -8.727 20.673 20.567 1.00 83.81 110 LEU A N 1
ATOM 867 C CA . LEU A 1 110 ? -8.111 21.478 21.626 1.00 83.81 110 LEU A CA 1
ATOM 868 C C . LEU A 1 110 ? -8.690 22.891 21.678 1.00 83.81 110 LEU A C 1
ATOM 870 O O . LEU A 1 110 ? -9.086 23.353 22.744 1.00 83.81 110 LEU A O 1
ATOM 874 N N . VAL A 1 111 ? -8.781 23.551 20.526 1.00 87.00 111 VAL A N 1
ATOM 875 C CA . VAL A 1 111 ? -9.362 24.892 20.374 1.00 87.00 111 VAL A CA 1
ATOM 876 C C . VAL A 1 111 ? -10.812 24.893 20.869 1.00 87.00 111 VAL A C 1
ATOM 878 O O . VAL A 1 111 ? -11.180 25.711 21.707 1.00 87.00 111 VAL A O 1
ATOM 881 N N . PHE A 1 112 ? -11.626 23.927 20.442 1.00 87.25 112 PHE A N 1
ATOM 882 C CA . PHE A 1 112 ? -13.039 23.851 20.822 1.00 87.25 112 PHE A CA 1
ATOM 883 C C . PHE A 1 112 ? -13.260 23.437 22.284 1.00 87.25 112 PHE A C 1
ATOM 885 O O . PHE A 1 112 ? -14.262 23.811 22.886 1.00 87.25 112 PHE A O 1
ATOM 892 N N . ARG A 1 113 ? -12.335 22.670 22.871 1.00 82.44 113 ARG A N 1
ATOM 893 C CA . ARG A 1 113 ? -12.401 22.226 24.269 1.00 82.44 113 ARG A CA 1
ATOM 894 C C . ARG A 1 113 ? -11.936 23.307 25.242 1.00 82.44 113 ARG A C 1
ATOM 896 O O . ARG A 1 113 ? -12.584 23.522 26.259 1.00 82.44 113 ARG A O 1
ATOM 903 N N . PHE A 1 114 ? -10.804 23.949 24.964 1.00 78.00 114 PHE A N 1
ATOM 904 C CA . PHE A 1 114 ? -10.110 24.787 25.944 1.00 78.00 114 PHE A CA 1
ATOM 905 C C . PHE A 1 114 ? -10.457 26.271 25.843 1.00 78.00 114 PHE A C 1
ATOM 907 O O . PHE A 1 114 ? -10.488 26.941 26.870 1.00 78.00 114 PHE A O 1
ATOM 914 N N . ILE A 1 115 ? -10.776 26.791 24.655 1.00 75.56 115 ILE A N 1
ATOM 915 C CA . ILE A 1 115 ? -11.162 28.203 24.501 1.00 75.56 115 ILE A CA 1
ATOM 916 C C . ILE A 1 115 ? -12.430 28.556 25.299 1.00 75.56 115 ILE A C 1
ATOM 918 O O . ILE A 1 115 ? -12.391 29.552 26.022 1.00 75.56 115 ILE A O 1
ATOM 922 N N . PRO A 1 116 ? -13.529 27.773 25.265 1.00 75.12 116 PRO A N 1
ATOM 923 C CA . PRO A 1 116 ? -14.691 28.083 26.096 1.00 75.12 116 PRO A CA 1
ATOM 924 C C . PRO A 1 116 ? -14.392 27.953 27.595 1.00 75.12 116 PRO A C 1
ATOM 926 O O . PRO A 1 116 ? -14.838 28.799 28.363 1.00 75.12 116 PRO A O 1
ATOM 929 N N . GLN A 1 117 ? -13.586 26.969 28.017 1.00 68.00 117 GLN A N 1
ATOM 930 C CA . GLN A 1 117 ? -13.184 26.807 29.422 1.00 68.00 117 GLN A CA 1
ATOM 931 C C . GLN A 1 117 ? -12.409 28.036 29.935 1.00 68.00 117 GLN A C 1
ATOM 933 O O . GLN A 1 117 ? -12.695 28.552 31.012 1.00 68.00 117 GLN A O 1
ATOM 938 N N . MET A 1 118 ? -11.469 28.543 29.131 1.00 67.00 118 MET A N 1
ATOM 939 C CA . MET A 1 118 ? -10.617 29.673 29.503 1.00 67.00 118 MET A CA 1
ATOM 940 C C . MET A 1 118 ? -11.386 31.005 29.537 1.00 67.00 118 MET A C 1
ATOM 942 O O . MET A 1 118 ? -11.124 31.859 30.382 1.00 67.00 118 MET A O 1
ATOM 946 N N . LEU A 1 119 ? -12.366 31.183 28.643 1.00 65.31 119 LEU A N 1
ATOM 947 C CA . LEU A 1 119 ? -13.234 32.366 28.628 1.00 65.31 119 LEU A CA 1
ATOM 948 C C . LEU A 1 119 ? -14.208 32.396 29.812 1.00 65.31 119 LEU A C 1
ATOM 950 O O . LEU A 1 119 ? -14.490 33.472 30.335 1.00 65.31 119 LEU A O 1
ATOM 954 N N . ILE A 1 120 ? -14.693 31.234 30.258 1.00 65.31 120 ILE A N 1
ATOM 955 C CA . ILE A 1 120 ? -15.576 31.122 31.428 1.00 65.31 120 ILE A CA 1
ATOM 956 C C . ILE A 1 120 ? -14.843 31.558 32.706 1.00 65.31 120 ILE A C 1
ATOM 958 O O . ILE A 1 120 ? -15.400 32.321 33.493 1.00 65.31 120 ILE A O 1
ATOM 962 N N . GLU A 1 121 ? -13.589 31.141 32.902 1.00 61.06 121 GLU A N 1
ATOM 963 C CA . GLU A 1 121 ? -12.804 31.523 34.087 1.00 61.06 121 GLU A CA 1
ATOM 964 C C . GLU A 1 121 ? -12.391 33.001 34.094 1.00 61.06 121 GLU A C 1
ATOM 966 O O . GLU A 1 121 ? -12.310 33.610 35.158 1.00 61.06 121 GLU A O 1
ATOM 971 N N . PHE A 1 122 ? -12.173 33.605 32.922 1.00 59.12 122 PHE A N 1
ATOM 972 C CA . PHE A 1 122 ? -11.749 35.004 32.821 1.00 59.12 122 PHE A CA 1
ATOM 973 C C . PHE A 1 122 ? -12.900 36.013 33.011 1.00 59.12 122 PHE A C 1
ATOM 975 O O . PHE A 1 122 ? -12.656 37.144 33.428 1.00 59.12 122 PHE A O 1
ATOM 982 N N . PHE A 1 123 ? -14.152 35.628 32.726 1.00 57.34 123 PHE A N 1
ATOM 983 C CA . PHE A 1 123 ? -15.314 36.535 32.773 1.00 57.34 123 PHE A CA 1
ATOM 984 C C . PHE A 1 123 ? -16.223 36.388 34.007 1.00 57.34 123 PHE A C 1
ATOM 986 O O . PHE A 1 123 ? -17.083 37.243 34.224 1.00 57.34 123 PHE A O 1
ATOM 993 N N . LEU A 1 124 ? -16.060 35.349 34.834 1.00 53.56 124 LEU A N 1
ATOM 994 C CA . LEU A 1 124 ? -16.812 35.197 36.087 1.00 53.56 124 LEU A CA 1
ATOM 995 C C . LEU A 1 124 ? -16.028 35.823 37.256 1.00 53.56 124 LEU A C 1
ATOM 997 O O . LEU A 1 124 ? -14.986 35.288 37.634 1.00 53.56 124 LEU A O 1
ATOM 1001 N N . PRO A 1 125 ? -16.501 36.925 37.876 1.00 50.62 125 PRO A N 1
ATOM 1002 C CA . PRO A 1 125 ? -15.837 37.475 39.052 1.00 50.62 125 PRO A CA 1
ATOM 1003 C C . PRO A 1 125 ? -15.891 36.439 40.183 1.00 50.62 125 PRO A C 1
ATOM 1005 O O . PRO A 1 125 ? -16.940 35.836 40.431 1.00 50.62 125 PRO A O 1
ATOM 1008 N N . GLY A 1 126 ? -14.751 36.203 40.840 1.00 60.19 126 GLY A N 1
ATOM 1009 C CA . GLY A 1 126 ? -14.586 35.164 41.859 1.00 60.19 126 GLY A CA 1
ATOM 1010 C C . GLY A 1 126 ? -15.718 35.155 42.891 1.00 60.19 126 GLY A C 1
ATOM 1011 O O . GLY A 1 126 ? -16.142 36.209 43.372 1.00 60.19 126 GLY A O 1
ATOM 1012 N N . LYS A 1 127 ? -16.227 33.955 43.217 1.00 61.78 127 LYS A N 1
ATOM 1013 C CA . LYS A 1 127 ? -17.282 33.760 44.225 1.00 61.78 127 LYS A CA 1
ATOM 1014 C C . LYS A 1 127 ? -16.900 34.509 45.505 1.00 61.78 127 LYS A C 1
ATOM 1016 O O . LYS A 1 127 ? -15.859 34.234 46.096 1.00 61.78 127 LYS A O 1
ATOM 1021 N N . SER A 1 128 ? -17.747 35.448 45.924 1.00 65.44 128 SER A N 1
ATOM 1022 C CA . SER A 1 128 ? -17.528 36.200 47.156 1.00 65.44 128 SER A CA 1
ATOM 1023 C C . SER A 1 128 ? -17.464 35.242 48.357 1.00 65.44 128 SER A C 1
ATOM 1025 O O . SER A 1 128 ? -18.201 34.250 48.388 1.00 65.44 128 SER A O 1
ATOM 1027 N N . PRO A 1 129 ? -16.618 35.522 49.364 1.00 67.31 129 PRO A N 1
ATOM 1028 C CA . PRO A 1 129 ? -16.441 34.642 50.524 1.00 67.31 129 PRO A CA 1
ATOM 1029 C C . PRO A 1 129 ? -17.763 34.359 51.259 1.00 67.31 129 PRO A C 1
ATOM 1031 O O . PRO A 1 129 ? -18.001 33.234 51.687 1.00 67.31 129 PRO A O 1
ATOM 1034 N N . ALA A 1 130 ? -18.680 35.332 51.287 1.00 69.69 130 ALA A N 1
ATOM 1035 C CA . ALA A 1 130 ? -20.011 35.180 51.874 1.00 69.69 130 ALA A CA 1
ATOM 1036 C C . ALA A 1 130 ? -20.885 34.126 51.164 1.00 69.69 130 ALA A C 1
ATOM 1038 O O . ALA A 1 130 ? -21.680 33.443 51.805 1.00 69.69 130 ALA A O 1
ATOM 1039 N N . ARG A 1 131 ? -20.739 33.959 49.841 1.00 66.81 131 ARG A N 1
ATOM 1040 C CA . ARG A 1 131 ? -21.493 32.946 49.088 1.00 66.81 131 ARG A CA 1
ATOM 1041 C C . ARG A 1 131 ? -20.976 31.537 49.372 1.00 66.81 131 ARG A C 1
ATOM 1043 O O . ARG A 1 131 ? -21.770 30.607 49.437 1.00 66.81 131 ARG A O 1
ATOM 1050 N N . VAL A 1 132 ? -19.666 31.390 49.570 1.00 75.75 132 VAL A N 1
ATOM 1051 C CA . VAL A 1 132 ? -19.049 30.106 49.938 1.00 75.75 132 VAL A CA 1
ATOM 1052 C C . VAL A 1 132 ? -19.496 29.682 51.335 1.00 75.75 132 VAL A C 1
ATOM 1054 O O . VAL A 1 132 ? -19.889 28.536 51.519 1.00 75.75 132 VAL A O 1
ATOM 1057 N N . GLU A 1 133 ? -19.511 30.609 52.294 1.00 80.88 133 GLU A N 1
ATOM 1058 C CA . GLU A 1 133 ? -19.973 30.339 53.661 1.00 80.88 133 GLU A CA 1
ATOM 1059 C C . GLU A 1 133 ? -21.465 29.969 53.719 1.00 80.88 133 GLU A C 1
ATOM 1061 O O . GLU A 1 133 ? -21.865 29.070 54.455 1.00 80.88 133 GLU A O 1
ATOM 1066 N N . MET A 1 134 ? -22.304 30.615 52.907 1.00 79.38 134 MET A N 1
ATOM 1067 C CA . MET A 1 134 ? -23.717 30.247 52.804 1.00 79.38 134 MET A CA 1
ATOM 1068 C C . MET A 1 134 ? -23.899 28.840 52.213 1.00 79.38 134 MET A C 1
ATOM 1070 O O . MET A 1 134 ? -24.681 28.049 52.735 1.00 79.38 134 MET A O 1
ATOM 1074 N N . GLU A 1 135 ? -23.160 28.504 51.152 1.00 82.38 135 GLU A N 1
ATOM 1075 C CA . GLU A 1 135 ? -23.229 27.188 50.501 1.00 82.38 135 GLU A CA 1
ATOM 1076 C C . GLU A 1 135 ? -22.743 26.055 51.422 1.00 82.38 135 GLU A C 1
ATOM 1078 O O . GLU A 1 135 ? -23.341 24.978 51.435 1.00 82.38 135 GLU A O 1
ATOM 1083 N N . THR A 1 136 ? -21.699 26.281 52.227 1.00 83.25 136 THR A N 1
ATOM 1084 C CA . THR A 1 136 ? -21.223 25.277 53.194 1.00 83.25 136 THR A CA 1
ATOM 1085 C C . THR A 1 136 ? -22.209 25.068 54.337 1.00 83.25 136 THR A C 1
ATOM 1087 O O . THR A 1 136 ? -22.390 23.931 54.771 1.00 83.25 136 THR A O 1
ATOM 1090 N N . ARG A 1 137 ? -22.890 26.128 54.792 1.00 83.31 137 ARG A N 1
ATOM 1091 C CA . ARG A 1 137 ? -23.937 26.030 55.819 1.00 83.31 137 ARG A CA 1
ATOM 1092 C C . ARG A 1 137 ? -25.161 25.262 55.329 1.00 83.31 137 ARG A C 1
ATOM 1094 O O . ARG A 1 137 ? -25.596 24.349 56.021 1.00 83.31 137 ARG A O 1
ATOM 1101 N N . ILE A 1 138 ? -25.656 25.566 54.128 1.00 84.38 138 ILE A N 1
ATOM 1102 C CA . ILE A 1 138 ? -26.792 24.846 53.528 1.00 84.38 138 ILE A CA 1
ATOM 1103 C C . ILE A 1 138 ? -26.452 23.362 53.363 1.00 84.38 138 ILE A C 1
ATOM 1105 O O . ILE A 1 138 ? -27.236 22.506 53.759 1.00 84.38 138 ILE A O 1
ATOM 1109 N N . ARG A 1 139 ? -25.249 23.040 52.866 1.00 86.75 139 ARG A N 1
ATOM 1110 C CA . ARG A 1 139 ? -24.810 21.645 52.726 1.00 86.75 139 ARG A CA 1
ATOM 1111 C C . ARG A 1 139 ? -24.730 20.928 54.078 1.00 86.75 139 ARG A C 1
ATOM 1113 O O . ARG A 1 139 ? -25.143 19.779 54.181 1.00 86.75 139 ARG A O 1
ATOM 1120 N N . ALA A 1 140 ? -24.226 21.596 55.116 1.00 87.88 140 ALA A N 1
ATOM 1121 C CA . ALA A 1 140 ? -24.155 21.017 56.456 1.00 87.88 140 ALA A CA 1
ATOM 1122 C C . ALA A 1 140 ? -25.549 20.752 57.057 1.00 87.88 140 ALA A C 1
ATOM 1124 O O . ALA A 1 140 ? -25.746 19.717 57.697 1.00 87.88 140 ALA A O 1
ATOM 1125 N N . GLU A 1 141 ? -26.513 21.652 56.834 1.00 88.75 141 GLU A N 1
ATOM 1126 C CA . GLU A 1 141 ? -27.906 21.492 57.273 1.00 88.75 141 GLU A CA 1
ATOM 1127 C C . GLU A 1 141 ? -28.621 20.361 56.516 1.00 88.75 141 GLU A C 1
ATOM 1129 O O . GLU A 1 141 ? -29.265 19.516 57.141 1.00 88.75 141 GLU A O 1
ATOM 1134 N N . GLU A 1 142 ? -28.459 20.284 55.193 1.00 88.44 142 GLU A N 1
ATOM 1135 C CA . GLU A 1 142 ? -29.016 19.199 54.376 1.00 88.44 142 GLU A CA 1
ATOM 1136 C C . GLU A 1 142 ? -28.454 17.835 54.791 1.00 88.44 142 GLU A C 1
ATOM 1138 O O . GLU A 1 142 ? -29.215 16.894 55.015 1.00 88.44 142 GLU A O 1
ATOM 1143 N N . GLU A 1 143 ? -27.136 17.720 54.974 1.00 86.56 143 GLU A N 1
ATOM 1144 C CA . GLU A 1 143 ? -26.523 16.470 55.429 1.00 86.56 143 GLU A CA 1
ATOM 1145 C C . GLU A 1 143 ? -26.979 16.064 56.836 1.00 86.56 143 GLU A C 1
ATOM 1147 O O . GLU A 1 143 ? -27.133 14.873 57.115 1.00 86.56 143 GLU A O 1
ATOM 1152 N N . ALA A 1 144 ? -27.181 17.025 57.742 1.00 86.31 144 ALA A N 1
ATOM 1153 C CA . ALA A 1 144 ? -27.719 16.747 59.070 1.00 86.31 144 ALA A CA 1
ATOM 1154 C C . ALA A 1 144 ? -29.163 16.224 58.989 1.00 86.31 144 ALA A C 1
ATOM 1156 O O . ALA A 1 144 ? -29.482 15.229 59.639 1.00 86.31 144 ALA A O 1
ATOM 1157 N N . SER A 1 145 ? -29.994 16.827 58.132 1.00 88.62 145 SER A N 1
ATOM 1158 C CA . SER A 1 145 ? -31.375 16.392 57.897 1.00 88.62 145 SER A CA 1
ATOM 1159 C C . SER A 1 145 ? -31.455 14.992 57.276 1.00 88.62 145 SER A C 1
ATOM 1161 O O . SER A 1 145 ? -32.277 14.169 57.687 1.00 88.62 145 SER A O 1
ATOM 1163 N N . ILE A 1 146 ? -30.568 14.684 56.324 1.00 85.25 146 ILE A N 1
ATOM 1164 C CA . ILE A 1 146 ? -30.474 13.352 55.713 1.00 85.25 146 ILE A CA 1
ATOM 1165 C C . ILE A 1 146 ? -30.041 12.321 56.759 1.00 85.25 146 ILE A C 1
ATOM 1167 O O . ILE A 1 146 ? -30.700 11.291 56.900 1.00 85.25 146 ILE A O 1
ATOM 1171 N N . ARG A 1 147 ? -28.991 12.606 57.544 1.00 85.38 147 ARG A N 1
ATOM 1172 C CA . ARG A 1 147 ? -28.511 11.696 58.599 1.00 85.38 147 ARG A CA 1
ATOM 1173 C C . ARG A 1 147 ? -29.595 11.389 59.630 1.00 85.38 147 ARG A C 1
ATOM 1175 O O . ARG A 1 147 ? -29.824 10.219 59.923 1.00 85.38 147 ARG A O 1
ATOM 1182 N N . GLU A 1 148 ? -30.308 12.403 60.116 1.00 91.06 148 GLU A N 1
ATOM 1183 C CA . GLU A 1 148 ? -31.390 12.224 61.093 1.00 91.06 148 GLU A CA 1
ATOM 1184 C C . GLU A 1 148 ? -32.496 11.291 60.574 1.00 91.06 148 GLU A C 1
ATOM 1186 O O . GLU A 1 148 ? -33.027 10.462 61.318 1.00 91.06 148 GLU A O 1
ATOM 1191 N N . LYS A 1 149 ? -32.826 11.387 59.282 1.00 87.44 149 LYS A N 1
ATOM 1192 C CA . LYS A 1 149 ? -33.914 10.613 58.679 1.00 87.44 149 LYS A CA 1
ATOM 1193 C C . LYS A 1 149 ? -33.497 9.212 58.233 1.00 87.44 149 LYS A C 1
ATOM 1195 O O . LYS A 1 149 ? -34.296 8.280 58.342 1.00 87.44 149 LYS A O 1
ATOM 1200 N N . GLU A 1 150 ? -32.298 9.055 57.685 1.00 88.81 150 GLU A N 1
ATOM 1201 C CA . GLU A 1 150 ? -31.868 7.807 57.043 1.00 88.81 150 GLU A CA 1
ATOM 1202 C C . G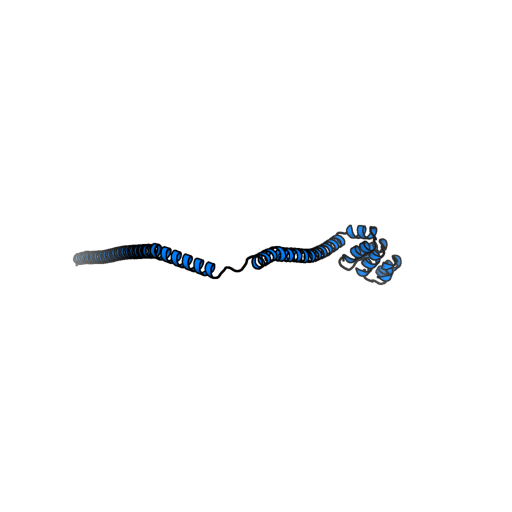LU A 1 150 ? -31.157 6.851 58.001 1.00 88.81 150 GLU A C 1
ATOM 1204 O O . GLU A 1 150 ? -31.366 5.640 57.915 1.00 88.81 150 GLU A O 1
ATOM 1209 N N . GLU A 1 151 ? -30.396 7.363 58.971 1.00 89.81 151 GLU A N 1
ATOM 1210 C CA . GLU A 1 151 ? -29.646 6.533 59.916 1.00 89.81 151 GLU A CA 1
ATOM 1211 C C . GLU A 1 151 ? -30.525 5.554 60.727 1.00 89.81 151 GLU A C 1
ATOM 1213 O O . GLU A 1 151 ? -30.191 4.365 60.777 1.00 89.81 151 GLU A O 1
ATOM 1218 N N . PRO A 1 152 ? -31.670 5.951 61.325 1.00 89.44 152 PRO A N 1
ATOM 1219 C CA . PRO A 1 152 ? -32.518 5.004 62.048 1.00 89.44 152 PRO A CA 1
ATOM 1220 C C . PRO A 1 152 ? -33.204 3.994 61.119 1.00 89.44 152 PRO A C 1
ATOM 1222 O O . PRO A 1 152 ? -33.420 2.851 61.527 1.00 89.44 152 PRO A O 1
ATOM 1225 N N . ARG A 1 153 ? -33.521 4.380 59.873 1.00 89.81 153 ARG A N 1
ATOM 1226 C CA . ARG A 1 153 ? -34.142 3.480 58.885 1.00 89.81 153 ARG A CA 1
ATOM 1227 C C . ARG A 1 153 ? -33.166 2.383 58.477 1.00 89.81 153 ARG A C 1
ATOM 1229 O O . ARG A 1 153 ? -33.515 1.211 58.578 1.00 89.81 153 ARG A O 1
ATOM 1236 N N . LEU A 1 154 ? -31.932 2.758 58.140 1.00 89.06 154 LEU A N 1
ATOM 1237 C CA . LEU A 1 154 ? -30.865 1.814 57.810 1.00 89.06 154 LEU A CA 1
ATOM 1238 C C . LEU A 1 154 ? -30.528 0.906 59.000 1.00 89.06 154 LEU A C 1
ATOM 1240 O O . LEU A 1 154 ? -30.401 -0.303 58.833 1.00 89.06 154 LEU A O 1
ATOM 1244 N N . ARG A 1 155 ? -30.450 1.448 60.225 1.00 91.94 155 ARG A N 1
ATOM 1245 C CA . ARG A 1 155 ? -30.230 0.630 61.434 1.00 91.94 155 ARG A CA 1
ATOM 1246 C C . ARG A 1 155 ? -31.354 -0.383 61.664 1.00 91.94 155 ARG A C 1
ATOM 1248 O O . ARG A 1 155 ? -31.070 -1.517 62.047 1.00 91.94 155 ARG A O 1
ATOM 1255 N N . ALA A 1 156 ? -32.611 0.004 61.444 1.00 92.38 156 ALA A N 1
ATOM 1256 C CA . ALA A 1 156 ? -33.754 -0.894 61.585 1.00 92.38 156 ALA A CA 1
ATOM 1257 C C . ALA A 1 156 ? -33.761 -1.993 60.510 1.00 92.38 156 ALA A C 1
ATOM 1259 O O . ALA A 1 156 ? -34.009 -3.153 60.833 1.00 92.38 156 ALA A O 1
ATOM 1260 N N . GLU A 1 157 ? -33.445 -1.645 59.264 1.00 92.56 157 GLU A N 1
ATOM 1261 C CA . GLU A 1 157 ? -33.377 -2.580 58.138 1.00 92.56 157 GLU A CA 1
ATOM 1262 C C . GLU A 1 157 ? -32.242 -3.597 58.305 1.00 92.56 157 GLU A C 1
ATOM 1264 O O . GLU A 1 157 ? -32.474 -4.802 58.226 1.00 92.56 157 GLU A O 1
ATOM 1269 N N . VAL A 1 158 ? -31.039 -3.138 58.665 1.00 94.12 158 VAL A N 1
ATOM 1270 C CA . VAL A 1 158 ? -29.907 -4.024 58.975 1.00 94.12 158 VAL A CA 1
ATOM 1271 C C . VAL A 1 158 ? -30.248 -4.943 60.149 1.00 94.12 158 VAL A C 1
ATOM 1273 O O . VAL A 1 158 ? -29.978 -6.142 60.102 1.00 94.12 158 VAL A O 1
ATOM 1276 N N . ALA A 1 159 ? -30.890 -4.421 61.199 1.00 93.69 159 ALA A N 1
ATOM 1277 C CA . ALA A 1 159 ? -31.319 -5.245 62.325 1.00 93.69 159 ALA A CA 1
ATOM 1278 C C . ALA A 1 159 ? -32.386 -6.283 61.931 1.00 93.69 159 ALA A C 1
ATOM 1280 O O . ALA A 1 159 ? -32.386 -7.379 62.493 1.00 93.69 159 ALA A O 1
ATOM 1281 N N . ALA A 1 160 ? -33.283 -5.962 60.993 1.00 93.69 160 ALA A N 1
ATOM 1282 C CA . ALA A 1 160 ? -34.272 -6.897 60.464 1.00 93.69 160 ALA A CA 1
ATOM 1283 C C . ALA A 1 160 ? -33.606 -8.006 59.636 1.00 93.69 160 ALA A C 1
ATOM 1285 O O . ALA A 1 160 ? -33.841 -9.179 59.916 1.00 93.69 160 ALA A O 1
ATOM 1286 N N . SER A 1 161 ? -32.697 -7.649 58.725 1.00 92.75 161 SER A N 1
ATOM 1287 C CA . SER A 1 161 ? -31.930 -8.612 57.923 1.00 92.75 161 SER A CA 1
ATOM 1288 C C . SER A 1 161 ? -31.104 -9.562 58.802 1.00 92.75 161 SER A C 1
ATOM 1290 O O . SER A 1 161 ? -31.163 -10.775 58.630 1.00 92.75 161 SER A O 1
ATOM 1292 N N . ILE A 1 162 ? -30.438 -9.054 59.846 1.00 93.88 162 ILE A N 1
ATOM 1293 C CA . ILE A 1 162 ? -29.700 -9.904 60.799 1.00 93.88 162 ILE A CA 1
ATOM 1294 C C . ILE A 1 162 ? -30.633 -10.882 61.536 1.00 93.88 162 ILE A C 1
ATOM 1296 O O . ILE A 1 162 ? -30.217 -11.987 61.895 1.00 93.88 162 ILE A O 1
ATOM 1300 N N . ARG A 1 163 ? -31.879 -10.487 61.831 1.00 92.31 163 ARG A N 1
ATOM 1301 C CA . ARG A 1 163 ? -32.853 -11.380 62.481 1.00 92.31 163 ARG A CA 1
ATOM 1302 C C . ARG A 1 163 ? -33.303 -12.485 61.537 1.00 92.31 163 ARG A C 1
ATOM 1304 O O . ARG A 1 163 ? -33.361 -13.630 61.975 1.00 92.31 163 ARG A O 1
ATOM 1311 N N . GLU A 1 164 ? -33.578 -12.147 60.284 1.00 93.69 164 GLU A N 1
ATOM 1312 C CA . GLU A 1 164 ? -33.953 -13.108 59.248 1.00 93.69 164 GLU A CA 1
ATOM 1313 C C . GLU A 1 164 ? -32.835 -14.134 59.021 1.00 93.69 164 GLU A C 1
ATOM 1315 O O . GLU A 1 164 ? -33.075 -15.333 59.134 1.00 93.69 164 GLU A O 1
ATOM 1320 N N . ASP A 1 165 ? -31.585 -13.684 58.879 1.00 94.00 165 ASP A N 1
ATOM 1321 C CA . ASP A 1 165 ? -30.406 -14.554 58.757 1.00 94.00 165 ASP A CA 1
ATOM 1322 C C . ASP A 1 165 ? -30.220 -15.500 59.952 1.00 94.00 165 ASP A C 1
ATOM 1324 O O . ASP A 1 165 ? -29.738 -16.626 59.817 1.00 94.00 165 ASP A O 1
ATOM 1328 N N . ARG A 1 166 ? -30.559 -15.047 61.163 1.00 91.81 166 ARG A N 1
ATOM 1329 C CA . ARG A 1 166 ? -30.507 -15.903 62.357 1.00 91.81 166 ARG A CA 1
ATOM 1330 C C . ARG A 1 166 ? -31.624 -16.936 62.357 1.00 91.81 166 ARG A C 1
ATOM 1332 O O . ARG A 1 166 ? -31.383 -18.059 62.788 1.00 91.81 166 ARG A O 1
ATOM 1339 N N . GLN A 1 167 ? -32.819 -16.566 61.901 1.00 92.62 167 GLN A N 1
ATOM 1340 C CA . GLN A 1 167 ? -33.949 -17.486 61.805 1.00 92.62 167 GLN A CA 1
ATOM 1341 C C . GLN A 1 167 ? -33.686 -18.566 60.759 1.00 92.62 167 GLN A C 1
ATOM 1343 O O . GLN A 1 167 ? -33.823 -19.739 61.084 1.00 92.62 167 GLN A O 1
ATOM 1348 N N . THR A 1 168 ? -33.222 -18.195 59.565 1.00 91.50 168 THR A N 1
ATOM 1349 C CA . THR A 1 168 ? -32.888 -19.155 58.500 1.00 91.50 168 THR A CA 1
ATOM 1350 C C . THR A 1 168 ? -31.775 -20.112 58.923 1.00 91.50 168 THR A C 1
ATOM 1352 O O . THR A 1 168 ? -31.874 -21.318 58.710 1.00 91.50 168 THR A O 1
ATOM 1355 N N . LYS A 1 169 ? -30.734 -19.618 59.606 1.00 93.81 169 LYS A N 1
ATOM 1356 C CA . LYS A 1 169 ? -29.690 -20.488 60.173 1.00 93.81 169 LYS A CA 1
ATOM 1357 C C . LYS A 1 169 ? -30.233 -21.444 61.232 1.00 93.81 169 LYS A C 1
ATOM 1359 O O . LYS A 1 169 ? -29.845 -22.607 61.241 1.00 93.81 169 LYS A O 1
ATOM 1364 N N . ALA A 1 170 ? -31.117 -20.973 62.111 1.00 91.81 170 ALA A N 1
ATOM 1365 C CA . ALA A 1 170 ? -31.711 -21.811 63.148 1.00 91.81 170 ALA A CA 1
ATOM 1366 C C . ALA A 1 170 ? -32.640 -22.889 62.567 1.00 91.81 170 ALA A C 1
ATOM 1368 O O . ALA A 1 170 ? -32.628 -24.015 63.057 1.00 91.81 170 ALA A O 1
ATOM 1369 N N . THR A 1 171 ? -33.411 -22.579 61.517 1.00 90.50 171 THR A N 1
ATOM 1370 C CA . THR A 1 171 ? -34.270 -23.570 60.849 1.00 90.50 171 THR A CA 1
ATOM 1371 C C . THR A 1 171 ? -33.446 -24.640 60.145 1.00 90.50 171 THR A C 1
ATOM 1373 O O . THR A 1 171 ? -33.738 -25.816 60.319 1.00 90.50 171 THR A O 1
ATOM 1376 N N . ILE A 1 172 ? -32.377 -24.252 59.439 1.00 91.75 172 ILE A N 1
ATOM 1377 C CA . ILE A 1 172 ? -31.468 -25.207 58.783 1.00 91.75 172 ILE A CA 1
ATOM 1378 C C . ILE A 1 172 ? -30.831 -26.140 59.821 1.00 91.75 172 ILE A C 1
ATOM 1380 O O . ILE A 1 172 ? -30.842 -27.352 59.645 1.00 91.75 172 ILE A O 1
ATOM 1384 N N . GLN A 1 173 ? -30.336 -25.597 60.939 1.00 93.06 173 GLN A N 1
ATOM 1385 C CA . GLN A 1 173 ? -29.754 -26.419 62.008 1.00 93.06 173 GLN A CA 1
ATOM 1386 C C . GLN A 1 173 ? -30.763 -27.394 62.627 1.00 93.06 173 GLN A C 1
ATOM 1388 O O . GLN A 1 173 ? -30.398 -28.522 62.946 1.00 93.06 173 GLN A O 1
ATOM 1393 N N . ALA A 1 174 ? -32.019 -26.974 62.802 1.00 92.12 174 ALA A N 1
ATOM 1394 C CA . ALA A 1 174 ? -33.063 -27.843 63.335 1.00 92.12 174 ALA A CA 1
ATOM 1395 C C . ALA A 1 174 ? -33.409 -28.988 62.367 1.00 92.12 174 ALA A C 1
ATOM 1397 O O . ALA A 1 174 ? -33.545 -30.127 62.813 1.00 92.12 174 ALA A O 1
ATOM 1398 N N . GLU A 1 175 ? -33.501 -28.706 61.062 1.00 92.50 175 GLU A N 1
ATOM 1399 C CA . GLU A 1 175 ? -33.722 -29.728 60.028 1.00 92.50 175 GLU A CA 1
ATOM 1400 C C . GLU A 1 175 ? -32.555 -30.725 59.960 1.00 92.50 175 GLU A C 1
ATOM 1402 O O . GLU A 1 175 ? -32.783 -31.935 59.954 1.00 92.50 175 GLU A O 1
ATOM 1407 N N . GLU A 1 176 ? -31.307 -30.245 59.993 1.00 93.62 176 GLU A N 1
ATOM 1408 C CA . GLU A 1 176 ? -30.115 -31.103 60.020 1.00 93.62 176 GLU A CA 1
ATOM 1409 C C . GLU A 1 176 ? -30.075 -31.994 61.272 1.00 93.62 176 GLU A C 1
ATOM 1411 O O . GLU A 1 176 ? -29.728 -33.177 61.193 1.00 93.62 176 GLU A O 1
ATOM 1416 N N . GLU A 1 177 ? -30.444 -31.453 62.438 1.00 93.25 177 GLU A N 1
ATOM 1417 C CA . GLU A 1 177 ? -30.499 -32.220 63.683 1.00 93.25 177 GLU A CA 1
ATOM 1418 C C . GLU A 1 177 ? -31.611 -33.281 63.647 1.00 93.25 177 GLU A C 1
ATOM 1420 O O . GLU A 1 177 ? -31.401 -34.414 64.092 1.00 93.25 177 GLU A O 1
ATOM 1425 N N . GLU A 1 178 ? -32.786 -32.951 63.104 1.00 93.31 178 GLU A N 1
ATOM 1426 C CA . GLU A 1 178 ? -33.887 -33.901 62.936 1.00 93.31 178 GLU A CA 1
ATOM 1427 C C . GLU A 1 178 ? -33.515 -35.025 61.963 1.00 93.31 178 GLU A C 1
ATOM 1429 O O . GLU A 1 178 ? -33.708 -36.203 62.282 1.00 93.31 178 GLU A O 1
ATOM 1434 N N . GLU A 1 179 ? -32.901 -34.690 60.827 1.00 93.25 179 GLU A N 1
ATOM 1435 C CA . GLU A 1 179 ? -32.435 -35.669 59.848 1.00 93.25 179 GLU A CA 1
ATOM 1436 C C . GLU A 1 179 ? -31.351 -36.580 60.444 1.00 93.25 179 GLU A C 1
ATOM 1438 O O . GLU A 1 179 ? -31.409 -37.805 60.304 1.00 93.25 179 GLU A O 1
ATOM 1443 N N . MET A 1 180 ? -30.394 -36.013 61.184 1.00 92.56 180 MET A N 1
ATOM 1444 C CA . MET A 1 180 ? -29.362 -36.781 61.882 1.00 92.56 180 MET A CA 1
ATOM 1445 C C . MET A 1 180 ? -29.975 -37.743 62.906 1.00 92.56 180 MET A C 1
ATOM 1447 O O . MET A 1 180 ? -29.615 -38.921 62.947 1.00 92.56 180 MET A O 1
ATOM 1451 N N . ARG A 1 181 ? -30.942 -37.276 63.705 1.00 92.38 181 ARG A N 1
ATOM 1452 C CA . ARG A 1 181 ? -31.666 -38.116 64.672 1.00 92.38 181 ARG A CA 1
ATOM 1453 C C . ARG A 1 181 ? -32.462 -39.225 63.983 1.00 92.38 181 ARG A C 1
ATOM 1455 O O . ARG A 1 181 ? -32.516 -40.339 64.509 1.00 92.38 181 ARG A O 1
ATOM 1462 N N . ALA A 1 182 ? -33.070 -38.950 62.829 1.00 92.00 182 ALA A N 1
ATOM 1463 C CA . ALA A 1 182 ? -33.794 -39.943 62.040 1.00 92.00 182 ALA A CA 1
ATOM 1464 C C . ALA A 1 182 ? -32.852 -41.023 61.485 1.00 92.00 182 ALA A C 1
ATOM 1466 O O . ALA A 1 182 ? -33.143 -42.211 61.633 1.00 92.00 182 ALA A O 1
ATOM 1467 N N . ARG A 1 183 ? -31.692 -40.627 60.938 1.00 93.50 183 ARG A N 1
ATOM 1468 C CA . ARG A 1 183 ? -30.653 -41.554 60.454 1.00 93.50 183 ARG A CA 1
ATOM 1469 C C . ARG A 1 183 ? -30.127 -42.459 61.569 1.00 93.50 183 ARG A C 1
ATOM 1471 O O . ARG A 1 183 ? -30.116 -43.673 61.399 1.00 93.50 183 ARG A O 1
ATOM 1478 N N . ILE A 1 184 ? -29.784 -41.891 62.730 1.00 93.62 184 ILE A N 1
ATOM 1479 C CA . ILE A 1 184 ? -29.320 -42.669 63.894 1.00 93.62 184 ILE A CA 1
ATOM 1480 C C . ILE A 1 184 ? -30.389 -43.677 64.339 1.00 93.62 184 ILE A C 1
ATOM 1482 O O . ILE A 1 184 ? -30.074 -44.825 64.644 1.00 93.62 184 ILE A O 1
ATOM 1486 N N . ARG A 1 185 ? -31.667 -43.275 64.374 1.00 92.75 185 ARG A N 1
ATOM 1487 C CA . ARG A 1 185 ? -32.765 -44.172 64.764 1.00 92.75 185 ARG A CA 1
ATOM 1488 C C . ARG A 1 185 ? -32.924 -45.341 63.790 1.00 92.75 185 ARG A C 1
ATOM 1490 O O . ARG A 1 185 ? -33.116 -46.462 64.250 1.00 92.75 185 ARG A O 1
ATOM 1497 N N . ALA A 1 186 ? -32.847 -45.077 62.486 1.00 90.81 186 ALA A N 1
ATOM 1498 C CA . ALA A 1 186 ? -32.932 -46.111 61.459 1.00 90.81 186 ALA A CA 1
ATOM 1499 C C . ALA A 1 186 ? -31.773 -47.113 61.575 1.00 90.81 186 ALA A C 1
ATOM 1501 O O . ALA A 1 186 ? -32.012 -48.313 61.615 1.00 90.81 186 ALA A O 1
ATOM 1502 N N . GLU A 1 187 ? -30.540 -46.629 61.750 1.00 92.00 187 GLU A N 1
ATOM 1503 C CA . GLU A 1 187 ? -29.357 -47.489 61.876 1.00 92.00 187 GLU A CA 1
ATOM 1504 C C . GLU A 1 187 ? -29.391 -48.368 63.139 1.00 92.00 187 GLU A C 1
ATOM 1506 O O . GLU A 1 187 ? -29.054 -49.553 63.095 1.00 92.00 187 GLU A O 1
ATOM 1511 N N . ILE A 1 188 ? -29.867 -47.825 64.268 1.00 91.69 188 ILE A N 1
ATOM 1512 C CA . ILE A 1 188 ? -30.095 -48.622 65.483 1.00 91.69 188 ILE A CA 1
ATOM 1513 C C . ILE A 1 188 ? -31.159 -49.694 65.229 1.00 91.69 188 ILE A C 1
ATOM 1515 O O . ILE A 1 188 ? -31.002 -50.825 65.690 1.00 91.69 188 ILE A O 1
ATOM 1519 N N . GLN A 1 189 ? -32.236 -49.359 64.518 1.00 90.12 189 GLN A N 1
ATOM 1520 C CA . GLN A 1 189 ? -33.313 -50.304 64.246 1.00 90.12 189 GLN A CA 1
ATOM 1521 C C . GLN A 1 189 ? -32.862 -51.443 63.324 1.00 90.12 189 GLN A C 1
ATOM 1523 O O . GLN A 1 189 ? -33.089 -52.600 63.675 1.00 90.12 189 GLN A O 1
ATOM 1528 N N . ASP A 1 190 ? -32.139 -51.144 62.243 1.00 90.06 190 ASP A N 1
ATOM 1529 C CA . ASP A 1 190 ? -31.554 -52.155 61.350 1.00 90.06 190 ASP A CA 1
ATOM 1530 C C . ASP A 1 190 ? -30.589 -53.077 62.113 1.00 90.06 190 ASP A C 1
ATOM 1532 O O . ASP A 1 190 ? -30.668 -54.301 62.002 1.00 90.06 190 ASP A O 1
ATOM 1536 N N . SER A 1 191 ? -29.736 -52.515 62.980 1.00 88.19 191 SER A N 1
ATOM 1537 C CA . SER A 1 191 ? -28.811 -53.299 63.810 1.00 88.19 191 SER A CA 1
ATOM 1538 C C . SER A 1 191 ? -29.536 -54.242 64.780 1.00 88.19 191 SER A C 1
ATOM 1540 O O . SER A 1 191 ? -29.122 -55.391 64.973 1.00 88.19 191 SER A O 1
ATOM 1542 N N . VAL A 1 192 ? -30.628 -53.778 65.396 1.00 88.75 192 VAL A N 1
ATOM 1543 C CA . VAL A 1 192 ? -31.459 -54.598 66.289 1.00 88.75 192 VAL A CA 1
ATOM 1544 C C . VAL A 1 192 ? -32.181 -55.692 65.502 1.00 88.75 192 VAL A C 1
ATOM 1546 O O . VAL A 1 192 ? -32.176 -56.846 65.934 1.00 88.75 192 VAL A O 1
ATOM 1549 N N . GLU A 1 193 ? -32.760 -55.368 64.345 1.00 86.62 193 GLU A N 1
ATOM 1550 C CA . GLU A 1 193 ? -33.438 -56.337 63.479 1.00 86.62 193 GLU A CA 1
ATOM 1551 C C . GLU A 1 193 ? -32.479 -57.418 62.962 1.00 86.62 193 GLU A C 1
ATOM 1553 O O . GLU A 1 193 ? -32.813 -58.606 63.009 1.00 86.62 193 GLU A O 1
ATOM 1558 N N . ASP A 1 194 ? -31.267 -57.046 62.549 1.00 86.38 194 ASP A N 1
ATOM 1559 C CA . ASP A 1 194 ? -30.226 -57.986 62.127 1.00 86.38 194 ASP A CA 1
ATOM 1560 C C . ASP A 1 194 ? -29.799 -58.918 63.262 1.00 86.38 194 ASP A C 1
ATOM 1562 O O . ASP A 1 194 ? -29.635 -60.127 63.056 1.00 86.38 194 ASP A O 1
ATOM 1566 N N . LYS A 1 195 ? -29.673 -58.387 64.484 1.00 86.50 195 LYS A N 1
ATOM 1567 C CA . LYS A 1 195 ? -29.323 -59.181 65.665 1.00 86.50 195 LYS A CA 1
ATOM 1568 C C . LYS A 1 195 ? -30.424 -60.179 66.025 1.00 86.50 195 LYS A C 1
ATOM 1570 O O . LYS A 1 195 ? -30.127 -61.354 66.237 1.00 86.50 195 LYS A O 1
ATOM 1575 N N . ILE A 1 196 ? -31.690 -59.755 65.996 1.00 82.44 196 ILE A N 1
ATOM 1576 C CA . ILE A 1 196 ? -32.848 -60.642 66.192 1.00 82.44 196 ILE A CA 1
ATOM 1577 C C . ILE A 1 196 ? -32.882 -61.722 65.101 1.00 82.44 196 ILE A C 1
ATOM 1579 O O . ILE A 1 196 ? -33.065 -62.906 65.391 1.00 82.44 196 ILE A O 1
ATOM 1583 N N . ARG A 1 197 ? -32.659 -61.347 63.835 1.00 81.06 197 ARG A N 1
ATOM 1584 C CA . ARG A 1 197 ? -32.641 -62.285 62.703 1.00 81.06 197 ARG A CA 1
ATOM 1585 C C . ARG A 1 197 ? -31.515 -63.318 62.834 1.00 81.06 197 ARG A C 1
ATOM 1587 O O . ARG A 1 197 ? -31.719 -64.486 62.493 1.00 81.06 197 ARG A O 1
ATOM 1594 N N . ALA A 1 198 ? -30.349 -62.915 63.336 1.00 80.06 198 ALA A N 1
ATOM 1595 C CA . ALA A 1 198 ? -29.236 -63.815 63.623 1.00 80.06 198 ALA A CA 1
ATOM 1596 C C . ALA A 1 198 ? -29.558 -64.787 64.772 1.00 80.06 198 ALA A C 1
ATOM 1598 O O . ALA A 1 198 ? -29.321 -65.987 64.631 1.00 80.06 198 ALA A O 1
ATOM 1599 N N . GLU A 1 199 ? -30.154 -64.307 65.867 1.00 80.62 199 GLU A N 1
ATOM 1600 C CA . GLU A 1 199 ? -30.554 -65.145 67.008 1.00 80.62 199 GLU A CA 1
ATOM 1601 C C . GLU A 1 199 ? -31.626 -66.177 66.624 1.00 80.62 199 GLU A C 1
ATOM 1603 O O . GLU A 1 199 ? -31.489 -67.357 66.955 1.00 80.62 199 GLU A O 1
ATOM 1608 N N . ILE A 1 200 ? -32.637 -65.783 65.840 1.00 78.94 200 ILE A N 1
ATOM 1609 C CA . ILE A 1 200 ? -33.656 -66.709 65.313 1.00 78.94 200 ILE A CA 1
ATOM 1610 C C . ILE A 1 200 ? -33.012 -67.791 64.431 1.00 78.94 200 ILE A C 1
ATOM 1612 O O . ILE A 1 200 ? -33.365 -68.968 64.533 1.00 78.94 200 ILE A O 1
ATOM 1616 N N . ARG A 1 201 ? -32.038 -67.425 63.584 1.00 76.81 201 ARG A N 1
ATOM 1617 C CA . ARG A 1 201 ? -31.319 -68.381 62.724 1.00 76.81 201 ARG A CA 1
ATOM 1618 C C . ARG A 1 201 ? -30.525 -69.401 63.544 1.00 76.81 201 ARG A C 1
ATOM 1620 O O . ARG A 1 201 ? -30.543 -70.584 63.212 1.00 76.81 201 ARG A O 1
ATOM 1627 N N . VAL A 1 202 ? -29.847 -68.959 64.604 1.00 75.62 202 VAL A N 1
ATOM 1628 C CA . VAL A 1 202 ? -29.112 -69.849 65.518 1.00 75.62 202 VAL A CA 1
ATOM 1629 C C . VAL A 1 202 ? -30.073 -70.778 66.267 1.00 75.62 202 VAL A C 1
ATOM 1631 O O . VAL A 1 202 ? -29.781 -71.965 66.399 1.00 75.62 202 VAL A O 1
ATOM 1634 N N . GLY A 1 203 ? -31.239 -70.278 66.689 1.00 72.12 203 GLY A N 1
ATOM 1635 C CA . GLY A 1 203 ? -32.279 -71.088 67.330 1.00 72.12 203 GLY A CA 1
ATOM 1636 C C . GLY A 1 203 ? -32.815 -72.209 66.433 1.00 72.12 203 GLY A C 1
ATOM 1637 O O . GLY A 1 203 ? -32.904 -73.353 66.870 1.00 72.12 203 GLY A O 1
ATOM 1638 N N . LEU A 1 204 ? -33.089 -71.912 65.159 1.00 66.44 204 LEU A N 1
ATOM 1639 C CA . LEU A 1 204 ? -33.563 -72.903 64.182 1.00 66.44 204 LEU A CA 1
ATOM 1640 C C . LEU A 1 204 ? -32.513 -73.985 63.866 1.00 66.44 204 LEU A C 1
ATOM 1642 O O . LEU A 1 204 ? -32.852 -75.162 63.794 1.00 66.44 204 LEU A O 1
ATOM 1646 N N . LEU A 1 205 ? -31.234 -73.614 63.731 1.00 61.25 205 LEU A N 1
ATOM 1647 C CA . LEU A 1 205 ? -30.137 -74.568 63.495 1.00 61.25 205 LEU A CA 1
ATOM 1648 C C . LEU A 1 205 ? -29.843 -75.463 64.714 1.00 61.25 205 LEU A C 1
ATOM 1650 O O . LEU A 1 205 ? -29.416 -76.606 64.551 1.00 61.25 205 LEU A O 1
ATOM 1654 N N . GLY A 1 206 ? -30.068 -74.963 65.933 1.00 59.38 206 GLY A N 1
ATOM 1655 C CA . GLY A 1 206 ? -29.887 -75.732 67.168 1.00 59.38 206 GLY A CA 1
ATOM 1656 C C . GLY A 1 206 ? -30.940 -76.827 67.380 1.00 59.38 206 GLY A C 1
ATOM 1657 O O . GLY A 1 206 ? -30.626 -77.872 67.956 1.00 59.38 206 GLY A O 1
ATOM 1658 N N . ASP A 1 207 ? -32.163 -76.621 66.889 1.00 56.69 207 ASP A N 1
ATOM 1659 C CA . ASP A 1 207 ? -33.250 -77.603 66.996 1.00 56.69 207 ASP A CA 1
ATOM 1660 C C . ASP A 1 207 ? -33.141 -78.737 65.964 1.00 56.69 207 ASP A C 1
ATOM 1662 O O . ASP A 1 207 ? -33.506 -79.876 66.271 1.00 56.69 207 ASP A O 1
ATOM 1666 N N . ASP A 1 208 ? -32.567 -78.482 64.784 1.00 55.34 208 ASP A N 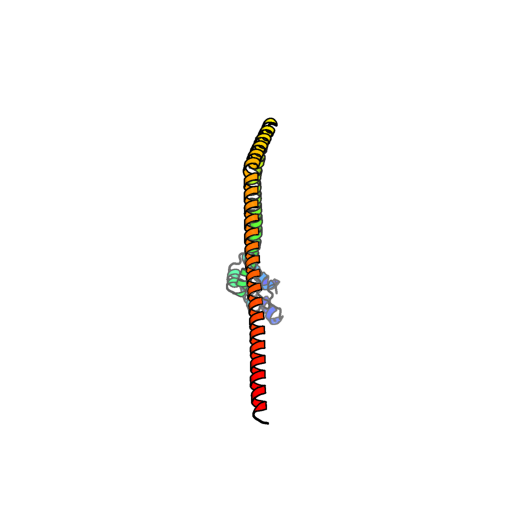1
ATOM 1667 C CA . ASP A 1 208 ? -32.295 -79.538 63.797 1.00 55.34 208 ASP A CA 1
ATOM 1668 C C . ASP A 1 208 ? -31.181 -80.494 64.258 1.00 55.34 208 ASP A C 1
ATOM 1670 O O . ASP A 1 208 ? -31.254 -81.699 64.006 1.00 55.34 208 ASP A O 1
ATOM 1674 N N . LEU A 1 209 ? -30.194 -80.006 65.022 1.00 52.28 209 LEU A N 1
ATOM 1675 C CA . LEU A 1 209 ? -29.131 -80.854 65.575 1.00 52.28 209 LEU A CA 1
ATOM 1676 C C . LEU A 1 209 ? -29.636 -81.782 66.697 1.00 52.28 209 LEU A C 1
ATOM 1678 O O . LEU A 1 209 ? -29.121 -82.886 66.865 1.00 52.28 209 LEU A O 1
ATOM 1682 N N . LYS A 1 210 ? -30.676 -81.374 67.438 1.00 54.09 210 LYS A N 1
ATOM 1683 C CA . LYS A 1 210 ? -31.320 -82.204 68.474 1.00 54.09 210 LYS A CA 1
ATOM 1684 C C . LYS A 1 210 ? -32.226 -83.303 67.914 1.00 54.09 210 LYS A C 1
ATOM 1686 O O . LYS A 1 210 ? -32.622 -84.181 68.669 1.00 54.09 210 LYS A O 1
ATOM 1691 N N . LYS A 1 211 ? -32.565 -83.269 66.620 1.00 55.56 211 LYS A N 1
ATOM 1692 C CA . LYS A 1 211 ? -33.359 -84.317 65.954 1.00 55.56 211 LYS A CA 1
ATOM 1693 C C . LYS A 1 211 ? -32.514 -85.402 65.272 1.00 55.56 211 LYS A C 1
ATOM 1695 O O . LYS A 1 211 ? -33.096 -86.346 64.745 1.00 55.56 211 LYS A O 1
ATOM 1700 N N . GLN A 1 212 ? -31.181 -85.290 65.267 1.00 51.53 212 GLN A N 1
ATOM 1701 C CA . GLN A 1 212 ? -30.273 -86.264 64.634 1.00 51.53 212 GLN A CA 1
ATOM 1702 C C . GLN A 1 212 ? -29.342 -87.023 65.604 1.00 51.53 212 GLN A C 1
ATOM 1704 O O . GLN A 1 212 ? -28.474 -87.763 65.142 1.00 51.53 212 GLN A O 1
ATOM 1709 N N . ILE A 1 213 ? -29.534 -86.896 66.921 1.00 44.97 213 ILE A N 1
ATOM 1710 C CA . ILE A 1 213 ? -28.878 -87.717 67.961 1.00 44.97 213 ILE A CA 1
ATOM 1711 C C . ILE A 1 213 ? -29.969 -88.378 68.798 1.00 44.97 213 ILE A C 1
ATOM 1713 O O . ILE A 1 213 ? -29.839 -89.590 69.077 1.00 44.97 213 ILE A O 1
#

Foldseek 3Di:
DQVCLLVLVQVVLVCCCPPVVDALDQNSLLSNLLNLNQVSNVVSVVRHDDFDALSSLVSNVVNVNVVNNVVQCVDPRNVVNNVVVVVVVVVVVVVVVVVVVVVVVVVVVCCVPVVVVVVVVVPDDDDDPVNVVVVVVVVVVVVVVCCVPVVVVVVVVVVVVVVVVVVVVVVVVVVVVVVVVVVVVVVVVVVVVVVVVVVVVVVVVVVVVVVPD

Radius of gyration: 51.38 Å; chains: 1; bounding box: 63×125×102 Å

pLDDT: mean 85.41, std 11.05, range [44.97, 96.62]

Sequence (213 aa):
MINAASKGYLDVVQYLLTNVDQQATNAAISAAAENGHLLVVKYLHENRSEPCEPDAIIRAEQNGHSVVVEFLLEHEDYRLAYEEETSKLLAEGRAALTQKVYHLFWVAFLVFRFIPQMLIEFFLPGKSPARVEMETRIRAEEEASIREKEEPRLRAEVAASIREDRQTKATIQAEEEEEMRARIRAEIQDSVEDKIRAEIRVGLLGDDLKKQI

Organism: NCBI:txid29920